Protein AF-A0A7X4F525-F1 (afdb_monomer)

Structure (mmCIF, N/CA/C/O backbone):
data_AF-A0A7X4F525-F1
#
_entry.id   AF-A0A7X4F525-F1
#
loop_
_atom_site.group_PDB
_atom_site.id
_atom_site.type_symbol
_atom_site.label_atom_id
_atom_site.label_alt_id
_atom_site.label_comp_id
_atom_site.label_asym_id
_atom_site.label_entity_id
_atom_site.label_seq_id
_atom_site.pdbx_PDB_ins_code
_atom_site.Cartn_x
_atom_site.Cartn_y
_atom_site.Cartn_z
_atom_site.occupancy
_atom_site.B_iso_or_equiv
_atom_site.auth_seq_id
_atom_site.auth_comp_id
_atom_site.auth_asym_id
_atom_site.auth_atom_id
_atom_site.pdbx_PDB_model_num
ATOM 1 N N . GLY A 1 1 ? -0.241 7.993 -38.526 1.00 40.72 1 GLY A N 1
ATOM 2 C CA . GLY A 1 1 ? 0.011 6.560 -38.771 1.00 40.72 1 GLY A CA 1
ATOM 3 C C . GLY A 1 1 ? 0.866 6.022 -37.648 1.00 40.72 1 GLY A C 1
ATOM 4 O O . GLY A 1 1 ? 1.872 6.642 -37.339 1.00 40.72 1 GLY A O 1
ATOM 5 N N . LEU A 1 2 ? 0.450 4.916 -37.029 1.00 41.81 2 LEU A N 1
ATOM 6 C CA . LEU A 1 2 ? 1.061 4.316 -35.830 1.00 41.81 2 LEU A CA 1
ATOM 7 C C . LEU A 1 2 ? 2.524 3.843 -36.029 1.00 41.81 2 LEU A C 1
ATOM 9 O O . LEU A 1 2 ? 3.203 3.539 -35.058 1.00 41.81 2 LEU A O 1
ATOM 13 N N . LEU A 1 3 ? 3.012 3.804 -37.277 1.00 41.84 3 LEU A N 1
ATOM 14 C CA . LEU A 1 3 ? 4.365 3.366 -37.646 1.00 41.84 3 LEU A CA 1
ATOM 15 C C . LEU A 1 3 ? 5.481 4.335 -37.219 1.00 41.84 3 LEU A C 1
ATOM 17 O O . LEU A 1 3 ? 6.552 3.880 -36.846 1.00 41.84 3 LEU A O 1
ATOM 21 N N . GLY A 1 4 ? 5.229 5.648 -37.178 1.00 41.16 4 GLY A N 1
ATOM 22 C CA . GLY A 1 4 ? 6.274 6.630 -36.844 1.00 41.16 4 GLY A CA 1
ATOM 23 C C . GLY A 1 4 ? 6.742 6.606 -35.382 1.00 41.16 4 GLY A C 1
ATOM 24 O O . GLY A 1 4 ? 7.774 7.188 -35.068 1.00 41.16 4 GLY A O 1
ATOM 25 N N . LEU A 1 5 ? 6.006 5.934 -34.485 1.00 48.09 5 LEU A N 1
ATOM 26 C CA . LEU A 1 5 ? 6.383 5.801 -33.073 1.00 48.09 5 LEU A CA 1
ATOM 27 C C . LEU A 1 5 ? 7.441 4.703 -32.844 1.00 48.09 5 LEU A C 1
ATOM 29 O O . LEU A 1 5 ? 8.075 4.683 -31.794 1.00 48.09 5 LEU A O 1
ATOM 33 N N . LEU A 1 6 ? 7.620 3.791 -33.808 1.00 53.72 6 LEU A N 1
ATOM 34 C CA . LEU A 1 6 ? 8.563 2.670 -33.719 1.00 53.72 6 LEU A CA 1
ATOM 35 C C . LEU A 1 6 ? 9.945 2.995 -34.314 1.00 53.72 6 LEU A C 1
ATOM 37 O O . LEU A 1 6 ? 10.908 2.305 -33.993 1.00 53.72 6 LEU A O 1
ATOM 41 N N . ASP A 1 7 ? 10.045 4.058 -35.120 1.00 56.06 7 ASP A N 1
ATOM 42 C CA . ASP A 1 7 ? 11.276 4.489 -35.808 1.00 56.06 7 ASP A CA 1
ATOM 43 C C . ASP A 1 7 ? 12.055 5.578 -35.041 1.00 56.06 7 ASP A C 1
ATOM 45 O O . ASP A 1 7 ? 12.997 6.183 -35.558 1.00 56.06 7 ASP A O 1
ATOM 49 N N . GLY A 1 8 ? 11.665 5.854 -33.793 1.00 60.78 8 GLY A N 1
ATOM 50 C CA . GLY A 1 8 ? 12.392 6.770 -32.918 1.00 60.78 8 GLY A CA 1
ATOM 51 C C . GLY A 1 8 ? 13.711 6.160 -32.420 1.00 60.78 8 GLY A C 1
ATOM 52 O O . GLY A 1 8 ? 13.776 4.952 -32.175 1.00 60.78 8 GLY A O 1
ATOM 53 N N . PRO A 1 9 ? 14.774 6.963 -32.223 1.00 62.28 9 PRO A N 1
ATOM 54 C CA . PRO A 1 9 ? 16.008 6.468 -31.628 1.00 62.28 9 PRO A CA 1
ATOM 55 C C . PRO A 1 9 ? 15.727 5.921 -30.224 1.00 62.28 9 PRO A C 1
ATOM 57 O O . PRO A 1 9 ? 15.164 6.614 -29.374 1.00 62.28 9 PRO A O 1
ATOM 60 N N . LEU A 1 10 ? 16.135 4.675 -29.975 1.00 65.75 10 LEU A N 1
ATOM 61 C CA . LEU A 1 10 ? 16.093 4.101 -28.634 1.00 65.75 10 LEU A CA 1
ATOM 62 C C . LEU A 1 10 ? 17.018 4.907 -27.718 1.00 65.75 10 LEU A C 1
ATOM 64 O O . LEU A 1 10 ? 18.140 5.252 -28.098 1.00 65.75 10 LEU A O 1
ATOM 68 N N . SER A 1 11 ? 16.564 5.179 -26.496 1.00 66.50 11 SER A N 1
ATOM 69 C CA . SER A 1 11 ? 17.441 5.735 -25.468 1.00 66.50 11 SER A CA 1
ATOM 70 C C . SER A 1 11 ? 18.653 4.814 -25.254 1.00 66.50 11 SER A C 1
ATOM 72 O O . SER A 1 11 ? 18.532 3.594 -25.426 1.00 66.50 11 SER A O 1
ATOM 74 N N . PRO A 1 12 ? 19.828 5.360 -24.881 1.00 64.62 12 PRO A N 1
ATOM 75 C CA . PRO A 1 12 ? 20.992 4.544 -24.563 1.00 64.62 12 PRO A CA 1
ATOM 76 C C . PRO A 1 12 ? 20.626 3.453 -23.558 1.00 64.62 12 PRO A C 1
ATOM 78 O O . PRO A 1 12 ? 19.919 3.717 -22.582 1.00 64.62 12 PRO A O 1
ATOM 81 N N . LYS A 1 13 ? 21.102 2.226 -23.795 1.00 61.50 13 LYS A N 1
ATOM 82 C CA . LYS A 1 13 ? 20.853 1.114 -22.875 1.00 61.50 13 LYS A CA 1
ATOM 83 C C . LYS A 1 13 ? 21.394 1.481 -21.494 1.00 61.50 13 LYS A C 1
ATOM 85 O O . LYS A 1 13 ? 22.548 1.889 -21.369 1.00 61.50 13 LYS A O 1
ATOM 90 N N . GLY A 1 14 ? 20.546 1.338 -20.478 1.00 69.94 14 GLY A N 1
ATOM 91 C CA . GLY A 1 14 ? 20.950 1.466 -19.081 1.00 69.94 14 GLY A CA 1
ATOM 92 C C . GLY A 1 14 ? 21.876 0.327 -18.640 1.00 69.94 14 GLY A C 1
ATOM 93 O O . GLY A 1 14 ? 22.434 -0.411 -19.451 1.00 69.94 14 GLY A O 1
ATOM 94 N N . HIS A 1 15 ? 22.026 0.161 -17.327 1.00 80.56 15 HIS A N 1
ATOM 95 C CA . HIS A 1 15 ? 22.816 -0.931 -16.759 1.00 80.56 15 HIS A CA 1
ATOM 96 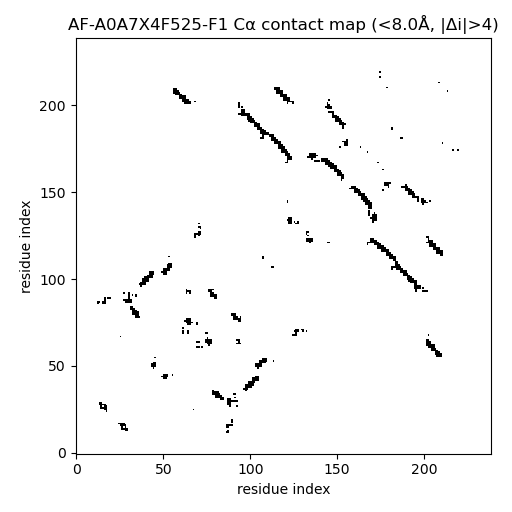C C . HIS A 1 15 ? 22.315 -2.309 -17.221 1.00 80.56 15 HIS A C 1
ATOM 98 O O . HIS A 1 15 ? 21.111 -2.521 -17.366 1.00 80.56 15 HIS A O 1
ATOM 10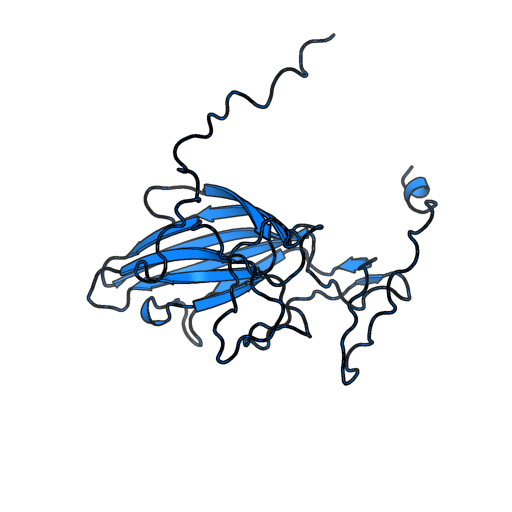4 N N . GLN A 1 16 ? 23.234 -3.260 -17.417 1.00 84.75 16 GLN A N 1
ATOM 105 C CA . GLN A 1 16 ? 22.869 -4.644 -17.713 1.00 84.75 16 GLN A CA 1
ATOM 106 C C . GLN A 1 16 ? 22.164 -5.255 -16.486 1.00 84.75 16 GLN A C 1
ATOM 108 O O . GLN A 1 16 ? 22.751 -5.250 -15.402 1.00 84.75 16 GLN A O 1
ATOM 113 N N . PRO A 1 17 ? 20.924 -5.760 -16.620 1.00 88.12 17 PRO A N 1
ATOM 114 C CA . PRO A 1 17 ? 20.188 -6.300 -15.484 1.00 88.12 17 PRO A CA 1
ATOM 115 C C . PRO A 1 17 ? 20.764 -7.633 -15.020 1.00 88.12 17 PRO A C 1
ATOM 117 O O . PRO A 1 17 ? 21.141 -8.479 -15.837 1.00 88.12 17 PRO A O 1
ATOM 120 N N . THR A 1 18 ? 20.733 -7.856 -13.707 1.00 87.56 18 THR A N 1
ATOM 121 C CA . THR A 1 18 ? 21.061 -9.160 -13.125 1.00 87.56 18 THR A CA 1
ATOM 122 C C . THR A 1 18 ? 20.007 -10.198 -13.548 1.00 87.56 18 THR A C 1
ATOM 124 O O . THR A 1 18 ? 18.813 -9.950 -13.360 1.00 87.56 18 THR A O 1
ATOM 127 N N . PRO A 1 19 ? 20.399 -11.355 -14.118 1.00 86.06 19 PRO A N 1
ATOM 128 C CA . PRO A 1 19 ? 19.459 -12.425 -14.446 1.00 86.06 19 PRO A CA 1
ATOM 129 C C . PRO A 1 19 ? 18.698 -12.958 -13.216 1.00 86.06 19 PRO A C 1
ATOM 131 O O . PRO A 1 19 ? 19.268 -13.000 -12.121 1.00 86.06 19 PRO A O 1
ATOM 134 N N . PRO A 1 20 ? 17.442 -13.422 -13.370 1.00 83.06 20 PRO A N 1
ATOM 135 C CA . PRO A 1 20 ? 16.701 -14.051 -12.280 1.00 83.06 20 PRO A CA 1
ATOM 136 C C . PRO A 1 20 ? 17.450 -15.255 -11.692 1.00 83.06 20 PRO A C 1
ATOM 138 O O . PRO A 1 20 ? 18.023 -16.056 -12.428 1.00 83.06 20 PRO A O 1
ATOM 141 N N . GLY A 1 21 ? 17.435 -15.391 -10.364 1.00 82.25 21 GLY A N 1
ATOM 142 C CA . GLY A 1 21 ? 18.087 -16.500 -9.653 1.00 82.25 21 GLY A CA 1
ATOM 143 C C . GLY A 1 21 ? 19.609 -16.381 -9.509 1.00 82.25 21 GLY A C 1
ATOM 144 O O . GLY A 1 21 ? 20.230 -17.279 -8.945 1.00 82.25 21 GLY A O 1
ATOM 145 N N . HIS A 1 22 ? 20.223 -15.295 -9.985 1.00 84.81 22 HIS A N 1
ATOM 146 C CA . HIS A 1 22 ? 21.648 -15.056 -9.768 1.00 84.81 22 HIS A CA 1
ATOM 147 C C . HIS A 1 22 ? 21.942 -14.770 -8.286 1.00 84.81 22 HIS A C 1
ATOM 149 O O . HIS A 1 22 ? 21.203 -14.037 -7.629 1.00 84.81 22 HIS A O 1
ATOM 155 N N . ALA A 1 23 ? 23.034 -15.330 -7.762 1.00 78.94 23 ALA A N 1
ATOM 156 C CA . ALA A 1 23 ? 23.470 -15.077 -6.392 1.00 78.94 23 ALA A CA 1
ATOM 157 C C . ALA A 1 23 ? 24.211 -13.731 -6.283 1.00 78.94 23 ALA A C 1
ATOM 159 O O . ALA A 1 23 ? 24.981 -13.368 -7.170 1.00 78.94 23 ALA A O 1
ATOM 160 N N . GLY A 1 24 ? 24.029 -13.015 -5.169 1.00 81.75 24 GLY A N 1
ATOM 161 C CA . GLY A 1 24 ? 24.735 -11.761 -4.884 1.00 81.75 24 GLY A CA 1
ATOM 162 C C . GLY A 1 24 ? 23.930 -10.501 -5.217 1.00 81.75 24 GLY A C 1
ATOM 163 O O . GLY A 1 24 ? 22.712 -10.470 -5.065 1.00 81.75 24 GLY A O 1
ATOM 164 N N . GLY A 1 25 ? 24.629 -9.428 -5.594 1.00 81.94 25 GLY A N 1
ATOM 165 C CA . GLY A 1 25 ? 24.021 -8.115 -5.825 1.00 81.94 25 GLY A CA 1
ATOM 166 C C . GLY A 1 25 ? 23.046 -8.093 -7.006 1.00 81.94 25 GLY A C 1
ATOM 167 O O . GLY A 1 25 ? 23.301 -8.682 -8.058 1.00 81.94 25 GLY A O 1
ATOM 168 N N . ILE A 1 26 ? 21.941 -7.363 -6.844 1.00 85.56 26 ILE A N 1
ATOM 169 C CA . ILE A 1 26 ? 20.923 -7.177 -7.882 1.00 85.56 26 ILE A CA 1
ATOM 170 C C . ILE A 1 26 ? 21.098 -5.800 -8.517 1.00 85.56 26 ILE A C 1
ATOM 172 O O . ILE A 1 26 ? 21.048 -4.777 -7.836 1.00 85.56 26 ILE A O 1
ATOM 176 N N . VAL A 1 27 ? 21.259 -5.779 -9.836 1.00 86.25 27 VAL A N 1
ATOM 177 C CA . VAL A 1 27 ? 21.198 -4.573 -10.656 1.00 86.25 27 VAL A CA 1
ATOM 178 C C . VAL A 1 27 ? 19.829 -4.524 -11.316 1.00 86.25 27 VAL A C 1
ATOM 180 O O . VAL A 1 27 ? 19.519 -5.339 -12.189 1.00 86.25 27 VAL A O 1
ATOM 183 N N . TYR A 1 28 ? 19.016 -3.552 -10.905 1.00 85.38 28 TYR A N 1
ATOM 184 C CA . TYR A 1 28 ? 17.791 -3.203 -11.615 1.00 85.38 28 TYR A CA 1
ATOM 185 C C . TYR A 1 28 ? 18.136 -2.321 -12.813 1.00 85.38 28 TYR A C 1
ATOM 187 O O . TYR A 1 28 ? 18.901 -1.363 -12.689 1.00 85.38 28 TYR A O 1
ATOM 195 N N . SER A 1 29 ? 17.573 -2.641 -13.974 1.00 83.81 29 SER A N 1
ATOM 196 C CA . SER A 1 29 ? 17.705 -1.827 -15.181 1.00 8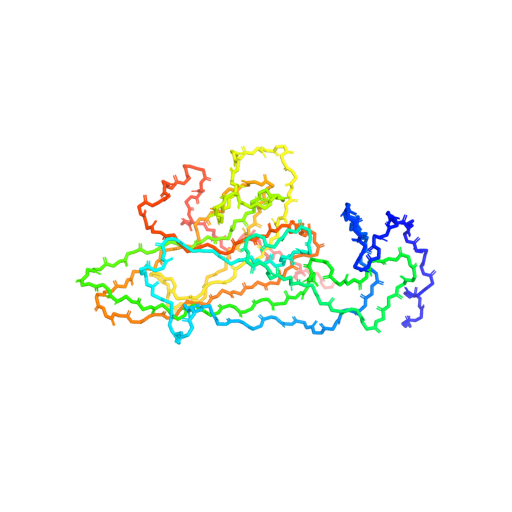3.81 29 SER A CA 1
ATOM 197 C C . SER A 1 29 ? 16.373 -1.188 -15.561 1.00 83.81 29 SER A C 1
ATOM 199 O O . SER A 1 29 ? 15.337 -1.451 -14.947 1.00 83.81 29 SER A O 1
ATOM 201 N N . GLN A 1 30 ? 16.403 -0.322 -16.573 1.00 84.12 30 GLN A N 1
ATOM 202 C CA . GLN A 1 30 ? 15.192 0.273 -17.126 1.00 84.12 30 GLN A CA 1
ATOM 203 C C . GLN A 1 30 ? 14.244 -0.815 -17.648 1.00 84.12 30 GLN A C 1
ATOM 205 O O . GLN A 1 30 ? 14.672 -1.787 -18.277 1.00 84.12 30 GLN A O 1
ATOM 210 N N . VAL A 1 31 ? 12.949 -0.627 -17.403 1.00 85.06 31 VAL A N 1
ATOM 211 C CA . VAL A 1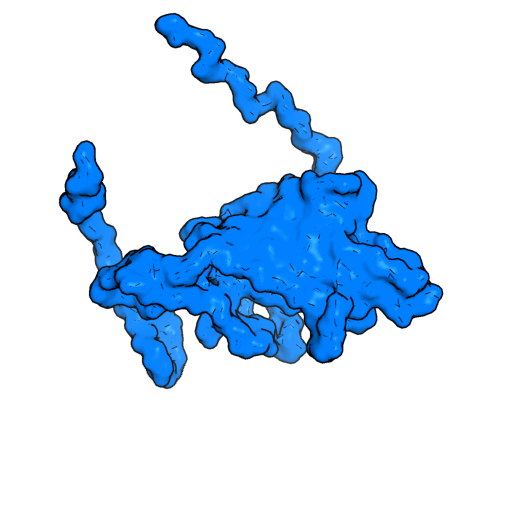 31 ? 11.893 -1.495 -17.926 1.00 85.06 31 VAL A CA 1
ATOM 212 C C . VAL A 1 31 ? 11.510 -0.997 -19.317 1.00 85.06 31 VAL A C 1
ATOM 214 O O . VAL A 1 31 ? 11.025 0.121 -19.472 1.00 85.06 31 VAL A O 1
ATOM 217 N N . SER A 1 32 ? 11.714 -1.824 -20.340 1.00 86.12 32 SER A N 1
ATOM 218 C CA . SER A 1 32 ? 11.256 -1.541 -21.704 1.00 86.12 32 SER A CA 1
ATOM 219 C C . SER A 1 32 ? 10.475 -2.738 -22.221 1.00 86.12 32 SER A C 1
ATOM 221 O O . SER A 1 32 ? 11.007 -3.615 -22.903 1.00 86.12 32 SER A O 1
ATOM 223 N N . GLY A 1 33 ? 9.200 -2.789 -21.853 1.00 86.44 33 GLY A N 1
ATOM 224 C CA . GLY A 1 33 ? 8.324 -3.889 -22.208 1.00 86.44 33 GLY A CA 1
ATOM 225 C C . GLY A 1 33 ? 6.875 -3.646 -21.821 1.00 86.44 33 GLY A C 1
ATOM 226 O O . GLY A 1 33 ? 6.523 -2.615 -21.253 1.00 86.44 33 GLY A O 1
ATOM 227 N N . VAL A 1 34 ? 6.041 -4.627 -22.141 1.00 86.44 34 VAL A N 1
ATOM 228 C CA . VAL A 1 34 ? 4.618 -4.658 -21.812 1.00 86.44 34 VAL A CA 1
ATOM 229 C C . VAL A 1 34 ? 4.432 -5.583 -20.622 1.00 86.44 34 VAL A C 1
ATOM 231 O O . VAL A 1 34 ? 4.718 -6.778 -20.710 1.00 86.44 34 VAL A O 1
ATOM 234 N N . GLN A 1 35 ? 3.962 -5.040 -19.505 1.00 88.75 35 GLN A N 1
ATOM 235 C CA . GLN A 1 35 ? 3.663 -5.834 -18.319 1.00 88.75 35 GLN A CA 1
ATOM 236 C C . GLN A 1 35 ? 2.356 -6.618 -18.456 1.00 88.75 35 GLN A C 1
ATOM 238 O O . GLN A 1 35 ? 1.424 -6.207 -19.150 1.00 88.75 35 GLN A O 1
ATOM 243 N N . ARG A 1 36 ? 2.270 -7.749 -17.754 1.00 85.12 36 ARG A N 1
ATOM 244 C CA . ARG A 1 36 ? 1.024 -8.496 -17.585 1.00 85.12 36 ARG A CA 1
ATOM 245 C C . ARG A 1 36 ? 0.217 -7.920 -16.422 1.00 85.12 36 ARG A C 1
ATOM 247 O O . ARG A 1 36 ? 0.700 -7.884 -15.296 1.00 85.12 36 ARG A O 1
ATOM 254 N N . GLY A 1 37 ? -1.045 -7.592 -16.685 1.00 86.81 37 GLY A N 1
ATOM 255 C CA . GLY A 1 37 ? -1.961 -7.044 -15.683 1.00 86.81 37 GLY A CA 1
ATOM 256 C C . GLY A 1 37 ? -1.778 -5.539 -15.488 1.00 86.81 37 GLY A C 1
ATOM 257 O O . GLY A 1 37 ? -0.731 -4.983 -15.798 1.00 86.81 37 GLY A O 1
ATOM 258 N N . ALA A 1 38 ? -2.822 -4.874 -15.001 1.00 88.69 38 ALA A N 1
ATOM 259 C CA . ALA A 1 38 ? -2.842 -3.421 -14.790 1.00 88.69 38 ALA A CA 1
ATOM 260 C C . ALA A 1 38 ? -3.419 -3.028 -13.422 1.00 88.69 38 ALA A C 1
ATOM 262 O O . ALA A 1 38 ? -3.513 -1.848 -13.102 1.00 88.69 38 ALA A O 1
ATOM 263 N N . ARG A 1 39 ? -3.837 -4.018 -12.625 1.00 91.50 39 ARG A N 1
ATOM 264 C CA . ARG A 1 39 ? -4.494 -3.814 -11.338 1.00 91.50 39 ARG A CA 1
ATOM 265 C C . ARG A 1 39 ? -3.972 -4.796 -10.308 1.00 91.50 39 ARG A C 1
ATOM 267 O O . ARG A 1 39 ? -3.815 -5.978 -10.613 1.00 91.50 39 ARG A O 1
ATOM 274 N N . TRP A 1 40 ? -3.783 -4.303 -9.097 1.00 89.62 40 TRP A N 1
ATOM 275 C CA . TRP A 1 40 ? -3.521 -5.081 -7.903 1.00 89.62 40 TRP A CA 1
ATOM 276 C C . TRP A 1 40 ? -4.703 -4.921 -6.949 1.00 89.62 40 TRP A C 1
ATOM 278 O O . TRP A 1 40 ? -4.886 -3.865 -6.346 1.00 89.62 40 TRP A O 1
ATOM 288 N N . LEU A 1 41 ? -5.522 -5.966 -6.842 1.00 92.31 41 LEU A N 1
ATOM 289 C CA . LEU A 1 41 ? -6.653 -6.022 -5.918 1.00 92.31 41 LEU A CA 1
ATOM 290 C C . LEU A 1 41 ? -6.211 -6.802 -4.684 1.00 92.31 41 LEU A C 1
ATOM 292 O O . LEU A 1 41 ? -5.837 -7.968 -4.809 1.00 92.31 41 LEU A O 1
ATOM 296 N N . ALA A 1 42 ? -6.235 -6.173 -3.511 1.00 89.19 42 ALA A N 1
ATOM 297 C CA . ALA A 1 42 ? -5.848 -6.834 -2.271 1.00 89.19 42 ALA A CA 1
ATOM 298 C C . ALA A 1 42 ? -6.796 -6.492 -1.127 1.00 89.19 42 ALA A C 1
ATOM 300 O O . ALA A 1 42 ? -7.204 -5.345 -0.955 1.00 89.19 42 ALA A O 1
ATOM 301 N N . ARG A 1 43 ? -7.090 -7.507 -0.315 1.00 94.62 43 ARG A N 1
ATOM 302 C CA . ARG A 1 43 ? -7.779 -7.367 0.963 1.00 94.62 43 ARG A CA 1
ATOM 303 C C . ARG A 1 43 ? -6.753 -7.625 2.060 1.00 94.62 43 ARG A C 1
ATOM 305 O O . ARG A 1 43 ? -6.140 -8.687 2.076 1.00 94.62 43 ARG A O 1
ATOM 312 N N . LEU A 1 44 ? -6.510 -6.623 2.893 1.00 94.00 44 LEU A N 1
ATOM 313 C CA . LEU A 1 44 ? -5.451 -6.624 3.897 1.00 94.00 44 LEU A CA 1
ATOM 314 C C . LEU A 1 44 ? -6.056 -7.071 5.230 1.00 94.00 44 LEU A C 1
ATOM 316 O O . LEU A 1 44 ? -6.731 -6.283 5.884 1.00 94.00 44 LEU A O 1
ATOM 320 N N . THR A 1 45 ? -5.874 -8.344 5.579 1.00 92.25 45 THR A N 1
ATOM 321 C CA . THR A 1 45 ? -6.439 -8.992 6.777 1.00 92.25 45 THR A CA 1
ATOM 322 C C . THR A 1 45 ? -5.345 -9.634 7.619 1.00 92.25 45 THR A C 1
ATOM 324 O O . THR A 1 45 ? -4.212 -9.806 7.156 1.00 92.25 45 THR A O 1
ATOM 327 N N . ASP A 1 46 ? -5.698 -10.039 8.836 1.00 87.50 46 ASP A N 1
ATOM 328 C CA . ASP A 1 46 ? -4.832 -10.909 9.624 1.00 87.50 46 ASP A CA 1
ATOM 329 C C . ASP A 1 46 ? -4.727 -12.310 8.997 1.00 87.50 46 ASP A C 1
ATOM 331 O O . ASP A 1 46 ? -5.661 -12.773 8.324 1.00 87.50 46 ASP A O 1
ATOM 335 N N . PRO A 1 47 ? -3.610 -13.031 9.219 1.00 85.69 47 PRO A N 1
ATOM 336 C CA . PRO A 1 47 ? -3.453 -14.398 8.740 1.00 85.69 47 PRO A CA 1
ATOM 337 C C . PRO A 1 47 ? -4.596 -15.310 9.208 1.00 85.69 47 PRO A C 1
ATOM 339 O O . PRO A 1 47 ? -4.819 -15.488 10.402 1.00 85.69 47 PRO A O 1
ATOM 342 N N . GLY A 1 48 ? -5.309 -15.920 8.256 1.00 87.25 48 GLY A N 1
ATOM 343 C CA . GLY A 1 48 ? -6.428 -16.825 8.545 1.00 87.25 48 GLY A CA 1
ATOM 344 C C . GLY A 1 48 ? -7.734 -16.137 8.961 1.00 87.25 48 GLY A C 1
ATOM 345 O O . GLY A 1 48 ? -8.689 -16.839 9.282 1.00 87.25 48 GLY A O 1
ATOM 346 N N . SER A 1 49 ? -7.791 -14.804 8.927 1.00 91.19 49 SER A N 1
ATOM 347 C CA . SER A 1 49 ? -8.970 -13.999 9.257 1.00 91.19 49 SER A CA 1
ATOM 348 C C . SER A 1 49 ? -9.559 -13.325 8.017 1.00 91.19 49 SER A C 1
ATOM 350 O O . SER A 1 49 ? -8.863 -13.074 7.027 1.00 91.19 49 SER A O 1
ATOM 352 N N . ASP A 1 50 ? -10.846 -12.991 8.077 1.00 92.56 50 ASP A N 1
ATOM 353 C CA . ASP A 1 50 ? -11.509 -12.111 7.121 1.00 92.56 50 ASP A CA 1
ATOM 354 C C . ASP A 1 50 ? -11.503 -10.640 7.564 1.00 92.56 50 ASP A C 1
ATOM 356 O O . ASP A 1 50 ? -11.980 -9.793 6.815 1.00 92.56 50 ASP A O 1
ATOM 360 N N . ALA A 1 51 ? -10.934 -10.308 8.715 1.00 92.94 51 ALA A N 1
ATOM 361 C CA . ALA A 1 51 ? -10.791 -8.943 9.197 1.00 92.94 51 ALA A CA 1
ATOM 362 C C . ALA A 1 51 ? -9.330 -8.625 9.536 1.00 92.94 51 ALA A C 1
ATOM 364 O O . ALA A 1 51 ? -8.483 -9.512 9.660 1.00 92.94 51 ALA A O 1
ATOM 365 N N . LEU A 1 52 ? -9.045 -7.336 9.657 1.00 94.94 52 LEU A N 1
ATOM 366 C CA . LEU A 1 52 ? -7.833 -6.797 10.247 1.00 94.94 52 LEU A CA 1
ATOM 367 C C . LEU A 1 52 ? -8.177 -6.287 11.648 1.00 94.94 52 LEU A C 1
ATOM 369 O O . LEU A 1 52 ? -8.855 -5.266 11.789 1.00 94.94 52 LEU A O 1
ATOM 373 N N . SER A 1 53 ? -7.727 -7.013 12.666 1.00 95.88 53 SER A N 1
ATOM 374 C CA . SER A 1 53 ? -7.850 -6.625 14.067 1.00 95.88 53 SER A CA 1
ATOM 375 C C . SER A 1 53 ? -7.089 -5.328 14.331 1.00 95.88 53 SER A C 1
ATOM 377 O O . SER A 1 53 ? -5.959 -5.136 13.868 1.00 95.88 53 SER A O 1
ATOM 379 N N . VAL A 1 54 ? -7.672 -4.437 15.136 1.00 93.69 54 VAL A N 1
ATOM 380 C CA . VAL A 1 54 ? -6.939 -3.272 15.653 1.00 93.69 54 VAL A CA 1
ATOM 381 C C . VAL A 1 54 ? -5.787 -3.677 16.579 1.00 93.69 54 VAL A C 1
ATOM 383 O O . VAL A 1 54 ? -4.826 -2.923 16.707 1.00 93.69 54 VAL A O 1
ATOM 386 N N . GLY A 1 55 ? -5.834 -4.870 17.181 1.00 89.75 55 GLY A N 1
ATOM 387 C CA . GLY A 1 55 ? -4.747 -5.443 17.976 1.00 89.75 55 GLY A CA 1
ATOM 388 C C . GLY A 1 55 ? -3.493 -5.790 17.165 1.00 89.75 55 GLY A C 1
ATOM 389 O O . GLY A 1 55 ? -2.407 -5.875 17.738 1.00 89.75 55 GLY A O 1
ATOM 390 N N . SER A 1 56 ? -3.608 -5.926 15.841 1.00 88.88 56 SER A N 1
ATOM 391 C CA . SER A 1 56 ? -2.466 -6.117 14.935 1.00 88.88 56 SER A CA 1
ATOM 392 C C . SER A 1 56 ? -1.712 -4.818 14.624 1.00 88.88 56 SER A C 1
ATOM 394 O O . SER A 1 56 ? -0.665 -4.856 13.982 1.00 88.88 56 SER A O 1
ATOM 396 N N . VAL A 1 57 ? -2.227 -3.659 15.047 1.00 88.06 57 VAL A N 1
ATOM 397 C CA . VAL A 1 57 ? -1.615 -2.343 14.813 1.00 88.06 57 VAL A CA 1
ATOM 398 C C . VAL A 1 57 ? -0.513 -2.074 15.857 1.00 88.06 57 VAL A C 1
ATOM 400 O O . VAL A 1 57 ? -0.739 -2.296 17.047 1.00 88.06 57 VAL A O 1
ATOM 403 N N . PRO A 1 58 ? 0.666 -1.535 15.473 1.00 90.50 58 PRO A N 1
ATOM 404 C CA . PRO A 1 58 ? 1.027 -1.026 14.149 1.00 90.50 58 PRO A CA 1
ATOM 405 C C . PRO A 1 58 ? 1.385 -2.122 13.144 1.00 90.50 58 PRO A C 1
ATOM 407 O O . PRO A 1 58 ? 2.083 -3.081 13.461 1.00 90.50 58 PRO A O 1
ATOM 410 N N . VAL A 1 59 ? 0.962 -1.916 11.898 1.00 89.75 59 VAL A N 1
ATOM 411 C CA . VAL A 1 59 ? 1.196 -2.842 10.784 1.00 89.75 59 VAL A CA 1
ATOM 412 C C . VAL A 1 59 ? 1.403 -2.066 9.485 1.00 89.75 59 VAL A C 1
ATOM 414 O O . VAL A 1 59 ? 0.872 -0.967 9.314 1.00 89.75 59 VAL A O 1
ATOM 417 N N . GLY A 1 60 ? 2.179 -2.634 8.562 1.00 89.75 60 GLY A N 1
ATOM 418 C CA . GLY A 1 60 ? 2.411 -2.038 7.253 1.00 89.75 60 GLY A CA 1
ATOM 419 C C . GLY A 1 60 ? 2.498 -3.063 6.130 1.00 89.75 60 GLY A C 1
ATOM 420 O O . GLY A 1 60 ? 2.897 -4.209 6.337 1.00 89.75 60 GLY A O 1
ATOM 421 N N . TRP A 1 61 ? 2.146 -2.625 4.922 1.00 91.00 61 TRP A N 1
ATOM 422 C CA . TRP A 1 61 ? 2.189 -3.434 3.707 1.00 91.00 61 TRP A CA 1
ATOM 423 C C . TRP A 1 61 ? 3.003 -2.724 2.632 1.00 91.00 61 TRP A C 1
ATOM 425 O O . TRP A 1 61 ? 2.701 -1.573 2.297 1.00 91.00 61 TRP A O 1
ATOM 435 N N . PRO A 1 62 ? 4.017 -3.382 2.051 1.00 89.56 62 PRO A N 1
ATOM 436 C CA . PRO A 1 62 ? 4.747 -2.788 0.955 1.00 89.56 62 PRO A CA 1
ATOM 437 C C . PRO A 1 62 ? 3.850 -2.620 -0.274 1.00 89.56 62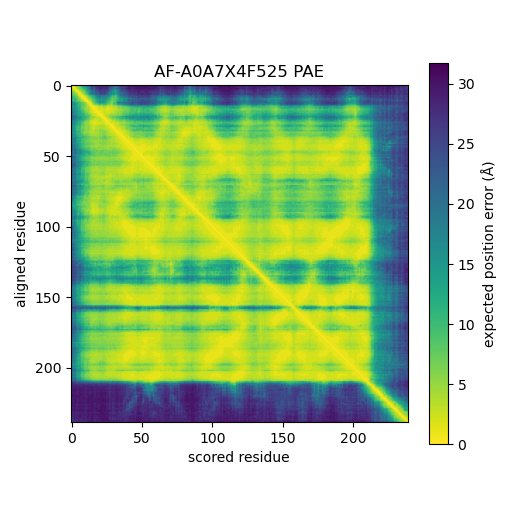 PRO A C 1
ATOM 439 O O . PRO A 1 62 ? 3.020 -3.470 -0.607 1.00 89.56 62 PRO A O 1
ATOM 442 N N . VAL A 1 63 ? 4.079 -1.511 -0.965 1.00 89.56 63 VAL A N 1
ATOM 443 C CA . VAL A 1 63 ? 3.532 -1.174 -2.271 1.00 89.56 63 VAL A CA 1
ATOM 444 C C . VAL A 1 63 ? 4.700 -1.132 -3.252 1.00 89.56 63 VAL A C 1
ATOM 446 O O . VAL A 1 63 ? 5.638 -0.346 -3.108 1.00 89.56 63 VAL A O 1
ATOM 449 N N . SER A 1 64 ? 4.636 -2.008 -4.250 1.00 86.81 64 SER A N 1
ATOM 450 C CA . SER A 1 64 ? 5.693 -2.290 -5.216 1.00 86.81 64 SER A CA 1
ATOM 451 C C . SER A 1 64 ? 7.004 -2.859 -4.622 1.00 86.81 64 SER A C 1
ATOM 453 O O . SER A 1 64 ? 8.096 -2.480 -5.054 1.00 86.81 64 SER A O 1
ATOM 455 N N . ALA A 1 65 ? 6.935 -3.794 -3.665 1.00 84.12 65 ALA A N 1
ATOM 456 C CA . ALA A 1 65 ? 8.128 -4.506 -3.167 1.00 84.12 65 ALA A CA 1
ATOM 457 C C . ALA A 1 65 ? 8.929 -5.214 -4.281 1.00 84.12 65 ALA A C 1
ATOM 459 O O . ALA A 1 65 ? 8.361 -5.790 -5.212 1.00 84.12 65 ALA A O 1
ATOM 460 N N . LEU A 1 66 ? 10.261 -5.221 -4.152 1.00 84.50 66 LEU A N 1
ATOM 461 C CA . LEU A 1 66 ? 11.194 -5.786 -5.135 1.00 84.50 66 LEU A CA 1
ATOM 462 C C . LEU A 1 66 ? 11.954 -6.993 -4.558 1.00 84.50 66 LEU A C 1
ATOM 464 O O . LEU A 1 66 ? 12.035 -7.168 -3.349 1.00 84.50 66 LEU A O 1
ATOM 468 N N . VAL A 1 67 ? 12.584 -7.798 -5.422 1.00 80.94 67 VAL A N 1
ATOM 469 C CA . VAL A 1 67 ? 13.351 -9.001 -5.019 1.00 80.94 67 VAL A CA 1
ATOM 470 C C . VAL A 1 67 ? 14.466 -8.682 -4.012 1.00 80.94 67 VAL A C 1
ATOM 47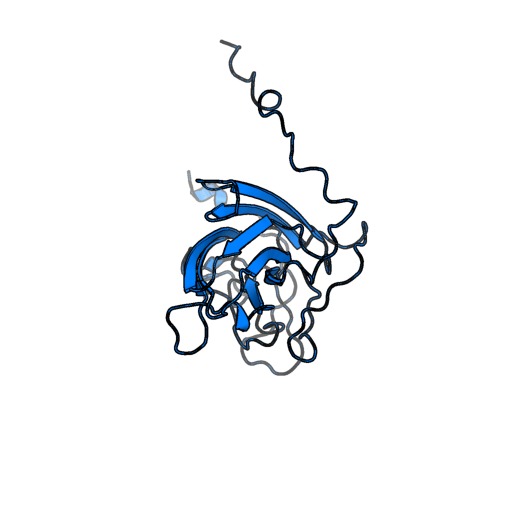2 O O . VAL A 1 67 ? 14.703 -9.437 -3.080 1.00 80.94 67 VAL A O 1
ATOM 475 N N . GLY A 1 68 ? 15.145 -7.551 -4.186 1.00 78.06 68 GLY A N 1
ATOM 476 C CA . GLY A 1 68 ? 16.206 -7.064 -3.298 1.00 78.06 68 GLY A CA 1
ATOM 477 C C . GLY A 1 68 ? 15.715 -6.236 -2.107 1.00 78.06 68 GLY A C 1
ATOM 478 O O . GLY A 1 68 ? 16.535 -5.610 -1.443 1.00 78.06 68 GLY A O 1
ATOM 479 N N . GLY A 1 69 ? 14.402 -6.176 -1.872 1.00 78.75 69 GLY A N 1
ATOM 480 C CA . GLY A 1 69 ? 13.793 -5.423 -0.778 1.00 78.75 69 GLY A CA 1
ATOM 481 C C . GLY A 1 69 ? 12.308 -5.749 -0.645 1.00 78.75 69 GLY A C 1
ATOM 482 O O . GLY A 1 69 ? 11.461 -5.061 -1.219 1.00 78.75 69 GLY A O 1
ATOM 483 N N . THR A 1 70 ? 12.013 -6.796 0.123 1.00 77.25 70 THR A N 1
ATOM 484 C CA . THR A 1 70 ? 10.662 -7.319 0.391 1.00 77.25 70 THR A CA 1
ATOM 485 C C . THR A 1 70 ? 10.008 -6.698 1.628 1.00 77.25 70 THR A C 1
ATOM 487 O O . THR A 1 70 ? 8.842 -6.966 1.914 1.00 77.25 70 THR A O 1
ATOM 490 N N . MET A 1 71 ? 10.745 -5.861 2.364 1.00 80.81 71 MET A N 1
ATOM 491 C CA . MET A 1 71 ? 10.287 -5.188 3.587 1.00 80.81 71 MET A CA 1
ATOM 492 C C . MET A 1 71 ? 9.842 -6.182 4.670 1.00 80.81 71 MET A C 1
ATOM 494 O O . MET A 1 71 ? 8.777 -6.035 5.255 1.00 80.81 71 MET A O 1
ATOM 498 N N . ALA A 1 72 ? 10.643 -7.226 4.897 1.00 76.69 72 ALA A N 1
ATOM 499 C CA . ALA A 1 72 ? 10.401 -8.336 5.822 1.00 76.69 72 ALA A CA 1
ATOM 500 C C . ALA A 1 72 ? 9.146 -9.188 5.546 1.00 76.69 72 ALA A C 1
ATOM 502 O O . ALA A 1 72 ? 8.858 -10.114 6.301 1.00 76.69 72 ALA A O 1
ATOM 503 N N . THR A 1 73 ? 8.422 -8.937 4.451 1.00 76.06 73 THR A N 1
ATOM 504 C CA . THR A 1 73 ? 7.221 -9.714 4.097 1.00 76.06 73 THR A CA 1
ATOM 505 C C . THR A 1 73 ? 7.524 -10.952 3.253 1.00 76.06 73 THR A C 1
ATOM 507 O O . THR A 1 73 ? 6.663 -11.815 3.094 1.00 76.06 73 THR A O 1
ATOM 510 N N . GLY A 1 74 ? 8.711 -11.020 2.636 1.00 73.94 74 GLY A N 1
ATOM 511 C CA . GLY A 1 74 ? 9.030 -12.013 1.606 1.00 73.94 74 GLY A CA 1
ATOM 512 C C . GLY A 1 74 ? 8.225 -11.849 0.308 1.00 73.94 74 GLY A C 1
ATOM 513 O O . GLY A 1 74 ? 8.420 -12.617 -0.634 1.00 73.94 74 GLY A O 1
ATOM 514 N N . GLN A 1 75 ? 7.332 -10.857 0.225 1.00 76.56 75 GLN A N 1
ATOM 515 C CA . GLN A 1 75 ? 6.517 -10.611 -0.955 1.00 76.56 75 GLN A CA 1
ATOM 516 C C . GLN A 1 75 ? 7.306 -9.823 -1.997 1.00 76.56 75 GLN A C 1
ATOM 518 O O . GLN A 1 75 ? 7.940 -8.811 -1.703 1.00 76.56 75 GLN A O 1
ATOM 523 N N . VAL A 1 76 ? 7.206 -10.271 -3.247 1.00 81.62 76 VAL A N 1
ATOM 524 C CA . VAL A 1 76 ? 7.727 -9.565 -4.417 1.00 81.62 76 VAL A CA 1
ATOM 525 C C . VAL A 1 76 ? 6.541 -9.151 -5.277 1.00 81.62 76 VAL A C 1
ATOM 527 O O . VAL A 1 76 ? 5.783 -9.992 -5.755 1.00 81.62 76 VAL A O 1
ATOM 530 N N . GLN A 1 77 ? 6.384 -7.849 -5.488 1.00 82.25 77 GLN A N 1
ATOM 531 C CA . GLN A 1 77 ? 5.297 -7.257 -6.261 1.00 82.25 77 GLN A CA 1
ATOM 532 C C . GLN A 1 77 ? 5.857 -6.730 -7.583 1.00 82.25 77 GLN A C 1
ATOM 534 O O . GLN A 1 77 ? 5.852 -5.534 -7.848 1.00 82.25 77 GLN A O 1
ATOM 539 N N . THR A 1 78 ? 6.365 -7.633 -8.421 1.00 83.94 78 THR A N 1
ATOM 540 C CA . THR A 1 78 ? 6.850 -7.305 -9.770 1.00 83.94 78 THR A CA 1
ATOM 541 C C . THR A 1 78 ? 6.111 -8.146 -10.797 1.00 83.94 78 THR A C 1
ATOM 543 O O . THR A 1 78 ? 6.194 -9.375 -10.759 1.00 83.94 78 THR A O 1
ATOM 546 N N . ALA A 1 79 ? 5.396 -7.505 -11.719 1.00 84.56 79 ALA A N 1
ATOM 547 C CA . ALA A 1 79 ? 4.648 -8.216 -12.746 1.00 84.56 79 ALA A CA 1
ATOM 548 C C . ALA A 1 79 ? 5.574 -8.787 -13.844 1.00 84.56 79 ALA A C 1
ATOM 550 O O . ALA A 1 79 ? 6.566 -8.151 -14.215 1.00 84.56 79 ALA A O 1
ATOM 551 N N . PRO A 1 80 ? 5.259 -9.961 -14.422 1.00 86.44 80 PRO A N 1
ATOM 552 C CA . PRO A 1 80 ? 5.965 -10.464 -15.598 1.00 86.44 80 PRO A CA 1
ATOM 553 C C . PRO A 1 80 ? 5.787 -9.545 -16.813 1.00 86.44 80 PRO A C 1
ATOM 555 O O . PRO A 1 80 ? 4.727 -8.941 -16.992 1.00 86.44 80 PRO A O 1
ATOM 558 N N . LEU A 1 81 ? 6.785 -9.511 -17.696 1.00 86.06 81 LEU A N 1
ATOM 559 C CA . LEU A 1 81 ? 6.680 -8.869 -19.009 1.00 86.06 81 LEU A CA 1
ATOM 560 C C . LEU A 1 81 ? 6.2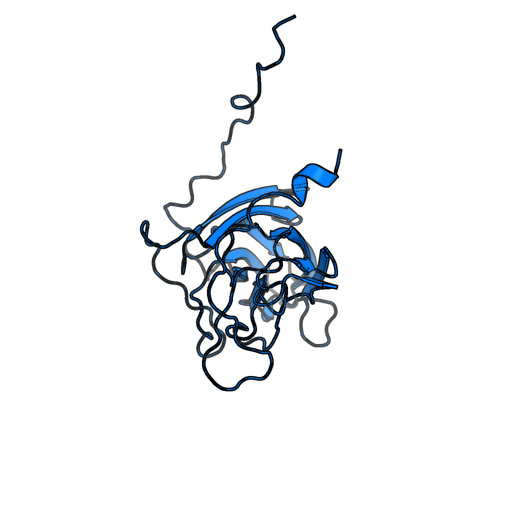35 -9.895 -20.062 1.00 86.06 81 LEU A C 1
ATOM 562 O O . LEU A 1 81 ? 6.734 -11.018 -20.088 1.00 86.06 81 LEU A O 1
ATOM 566 N N . VAL A 1 82 ? 5.296 -9.520 -20.935 1.00 88.38 82 VAL A N 1
ATOM 567 C CA . VAL A 1 82 ? 4.825 -10.366 -22.054 1.00 88.38 82 VAL A CA 1
ATOM 568 C C . VAL A 1 82 ? 5.563 -10.090 -23.364 1.00 88.38 82 VAL A C 1
ATOM 570 O O . VAL A 1 82 ? 5.586 -10.943 -24.244 1.00 88.38 82 VAL A O 1
ATOM 573 N N . ALA A 1 83 ? 6.185 -8.919 -23.480 1.00 86.06 83 ALA A N 1
ATOM 574 C CA . ALA A 1 83 ? 7.079 -8.533 -24.565 1.00 86.06 83 ALA A CA 1
ATOM 575 C C . ALA A 1 83 ? 8.066 -7.496 -24.019 1.00 86.06 83 ALA A C 1
ATOM 577 O O . ALA A 1 83 ? 7.655 -6.633 -23.245 1.00 86.06 83 ALA A O 1
ATOM 578 N N . PHE A 1 84 ? 9.346 -7.576 -24.377 1.00 86.50 84 PHE A N 1
ATOM 579 C CA . PHE A 1 84 ? 10.372 -6.658 -23.874 1.00 86.50 84 PHE A CA 1
ATOM 580 C C . PHE A 1 84 ? 11.594 -6.608 -24.793 1.00 86.50 84 PHE A C 1
ATOM 582 O O . PHE A 1 84 ? 11.845 -7.531 -25.569 1.00 86.50 84 PHE A O 1
ATOM 589 N N . TYR A 1 85 ? 12.367 -5.527 -24.697 1.00 85.75 85 TYR A N 1
ATOM 590 C CA . TYR A 1 85 ? 13.606 -5.372 -25.455 1.00 85.75 85 TYR A CA 1
ATOM 591 C C . TYR A 1 85 ? 14.761 -6.154 -24.803 1.00 85.75 85 TYR A C 1
ATOM 593 O O . TYR A 1 85 ? 14.972 -6.038 -23.590 1.00 85.75 85 TYR A O 1
ATOM 601 N N . PRO A 1 86 ? 15.571 -6.902 -25.577 1.00 84.25 86 PRO A N 1
ATOM 602 C CA . PRO A 1 86 ? 16.731 -7.607 -25.039 1.00 84.25 86 PRO A CA 1
ATOM 603 C C . PRO A 1 86 ? 17.732 -6.676 -24.339 1.00 84.25 86 PRO A C 1
ATOM 605 O O . PRO A 1 86 ? 18.124 -5.632 -24.871 1.00 84.25 86 PRO A O 1
ATOM 608 N N . GLY A 1 87 ? 18.200 -7.096 -23.161 1.00 82.94 87 GLY A N 1
ATOM 609 C CA . GLY A 1 87 ? 19.127 -6.320 -22.329 1.00 82.94 87 GLY A CA 1
ATOM 610 C C . GLY A 1 87 ? 18.458 -5.263 -21.443 1.00 82.94 87 GLY A C 1
ATOM 611 O O . GLY A 1 87 ? 19.164 -4.458 -20.845 1.00 82.94 87 GLY A O 1
ATOM 612 N N . THR A 1 88 ? 17.125 -5.269 -21.349 1.00 86.25 88 THR A N 1
ATOM 613 C CA . THR A 1 88 ? 16.337 -4.461 -20.398 1.00 86.25 88 THR A CA 1
ATOM 614 C C . THR A 1 88 ? 15.764 -5.345 -19.287 1.00 86.25 88 THR A C 1
ATOM 616 O O . THR A 1 88 ? 16.024 -6.550 -19.280 1.00 86.25 88 THR A O 1
ATOM 619 N N . ALA A 1 89 ? 15.073 -4.754 -18.310 1.00 86.25 89 ALA A N 1
ATOM 620 C CA . ALA A 1 89 ? 14.640 -5.442 -17.096 1.00 86.25 89 ALA A CA 1
ATOM 621 C C . ALA A 1 89 ? 13.907 -6.767 -17.367 1.00 86.25 89 ALA A C 1
ATOM 623 O O . ALA A 1 89 ? 13.127 -6.888 -18.309 1.00 86.25 89 ALA A O 1
ATOM 624 N N . TRP A 1 90 ? 14.120 -7.750 -16.488 1.00 85.12 90 TRP A N 1
ATOM 625 C CA . TRP A 1 90 ? 13.512 -9.082 -16.602 1.00 85.12 90 TRP A CA 1
ATOM 626 C C . TRP A 1 90 ? 12.052 -9.138 -16.131 1.00 85.12 90 TRP A C 1
ATOM 628 O O . TRP A 1 90 ? 11.340 -10.094 -16.431 1.00 85.12 90 TRP A O 1
ATOM 638 N N . ALA A 1 91 ? 11.599 -8.123 -15.395 1.00 85.62 91 ALA A N 1
ATOM 639 C CA . ALA A 1 91 ? 10.222 -7.966 -14.947 1.00 85.62 91 ALA A CA 1
ATOM 640 C C . ALA A 1 91 ? 9.845 -6.478 -14.915 1.00 85.62 91 ALA A C 1
ATOM 642 O O . ALA A 1 91 ? 10.708 -5.603 -15.018 1.00 85.62 91 ALA A O 1
ATOM 643 N N . ALA A 1 92 ? 8.556 -6.188 -14.735 1.00 84.62 92 ALA A N 1
ATOM 644 C CA . ALA A 1 92 ? 8.050 -4.842 -14.492 1.00 84.62 92 ALA A CA 1
ATOM 645 C C . ALA A 1 92 ? 8.400 -4.397 -13.063 1.00 84.62 92 ALA A C 1
ATOM 647 O O . ALA A 1 92 ? 7.545 -4.293 -12.185 1.00 84.62 92 ALA A O 1
ATOM 648 N N . HIS A 1 93 ? 9.691 -4.194 -12.802 1.00 83.25 93 HIS A N 1
ATOM 649 C CA . HIS A 1 93 ? 10.156 -3.640 -11.537 1.00 83.25 93 HIS A CA 1
ATOM 650 C C . HIS A 1 93 ? 9.515 -2.269 -11.331 1.00 83.25 93 HIS A C 1
ATOM 652 O O . HIS A 1 93 ? 9.464 -1.462 -12.256 1.00 83.25 93 HIS A O 1
ATOM 658 N N . GLY A 1 94 ? 8.981 -2.035 -10.136 1.00 78.25 94 GLY A N 1
ATOM 659 C CA . GLY A 1 94 ? 8.237 -0.817 -9.846 1.00 78.25 94 GLY A CA 1
ATOM 660 C C . GLY A 1 94 ? 6.751 -0.881 -10.193 1.00 78.25 94 GLY A C 1
ATOM 661 O O . GLY A 1 94 ? 6.026 -0.027 -9.722 1.00 78.25 94 GLY A O 1
ATOM 662 N N . ASN A 1 95 ? 6.253 -1.859 -10.969 1.00 85.50 95 ASN A N 1
ATOM 663 C CA . ASN A 1 95 ? 4.821 -1.950 -11.315 1.00 85.50 95 ASN A CA 1
ATOM 664 C C . ASN A 1 95 ? 4.217 -0.598 -11.770 1.00 85.50 95 ASN A C 1
ATOM 666 O O . ASN A 1 95 ? 3.112 -0.216 -11.378 1.00 85.50 95 ASN A O 1
ATOM 670 N N . TYR A 1 96 ? 4.966 0.163 -12.566 1.00 89.94 96 TYR A N 1
ATOM 671 C CA . TYR A 1 96 ? 4.569 1.499 -12.996 1.00 89.94 96 TYR A CA 1
ATOM 672 C C . TYR A 1 96 ? 3.250 1.482 -13.769 1.00 89.94 96 TYR A C 1
ATOM 674 O O . TYR A 1 96 ? 3.045 0.658 -14.657 1.00 89.94 96 TYR A O 1
ATOM 682 N N . GLY A 1 97 ? 2.342 2.398 -13.433 1.00 90.12 97 GLY A N 1
ATOM 683 C CA . GLY A 1 97 ? 1.015 2.457 -14.045 1.00 90.12 97 GLY A CA 1
ATOM 684 C C . GLY A 1 97 ? 0.040 1.381 -13.555 1.00 90.12 97 GLY A C 1
ATOM 685 O O . GLY A 1 97 ? -1.097 1.352 -14.023 1.00 90.12 97 GLY A O 1
ATOM 686 N N . VAL A 1 98 ? 0.433 0.523 -12.604 1.00 91.69 98 VAL A N 1
ATOM 687 C CA . VAL A 1 98 ? -0.499 -0.396 -11.936 1.00 91.69 98 VAL A CA 1
ATOM 688 C C . VAL A 1 98 ? -1.394 0.381 -10.985 1.00 91.69 98 VAL A C 1
ATOM 690 O O . VAL A 1 98 ? -0.918 1.126 -10.128 1.00 91.69 98 VAL A O 1
ATOM 693 N N . GLU A 1 99 ? -2.696 0.158 -11.108 1.00 94.88 99 GLU A N 1
ATOM 694 C CA . GLU A 1 99 ? -3.681 0.595 -10.128 1.00 94.88 99 GLU A CA 1
ATOM 695 C C . GLU A 1 99 ? -3.670 -0.366 -8.934 1.00 94.88 99 GLU A C 1
ATOM 697 O O . GLU A 1 99 ? -3.993 -1.544 -9.070 1.00 94.88 99 GLU A O 1
ATOM 702 N N . TYR A 1 100 ? -3.332 0.132 -7.754 1.00 95.12 100 TYR A N 1
ATOM 703 C CA . TYR A 1 100 ? -3.545 -0.574 -6.500 1.00 95.12 100 TYR A CA 1
ATOM 704 C C . TYR A 1 100 ? -4.918 -0.200 -5.962 1.00 95.12 100 TYR A C 1
ATOM 706 O O . TYR A 1 100 ? -5.256 0.979 -5.871 1.00 95.12 100 TYR A O 1
ATOM 714 N N . HIS A 1 101 ? -5.689 -1.211 -5.589 1.00 96.56 101 HIS A N 1
ATOM 715 C CA . HIS A 1 101 ? -6.950 -1.072 -4.883 1.00 96.56 101 HIS A CA 1
ATOM 716 C C . HIS A 1 101 ? -6.893 -2.007 -3.675 1.00 96.56 101 HIS A C 1
ATOM 718 O O . HIS A 1 101 ? -6.964 -3.232 -3.795 1.00 96.56 101 HIS A O 1
ATOM 724 N N . LEU A 1 102 ? -6.685 -1.386 -2.518 1.00 96.62 102 LEU A N 1
ATOM 725 C CA . LEU A 1 102 ? -6.402 -2.034 -1.249 1.00 96.62 102 LEU A CA 1
ATOM 726 C C . LEU A 1 102 ? -7.593 -1.824 -0.317 1.00 96.62 102 LEU A C 1
ATOM 728 O O . LEU A 1 102 ? -7.973 -0.687 -0.040 1.00 96.62 102 LEU A O 1
ATOM 732 N N . THR A 1 103 ? -8.183 -2.912 0.158 1.00 97.69 103 THR A N 1
ATOM 733 C CA . THR A 1 103 ? -9.315 -2.895 1.088 1.00 97.69 103 THR A CA 1
ATOM 734 C C . THR A 1 103 ? -8.848 -3.356 2.462 1.00 97.69 103 THR A C 1
ATOM 736 O O . THR A 1 103 ? -8.302 -4.450 2.590 1.00 97.69 103 THR A O 1
ATOM 739 N N . LEU A 1 104 ? -9.088 -2.539 3.484 1.00 98.00 104 LEU A N 1
ATOM 740 C CA . LEU A 1 104 ? -8.773 -2.806 4.883 1.00 98.00 104 LEU A CA 1
ATOM 741 C C . LEU A 1 104 ? -10.099 -2.987 5.646 1.00 98.00 104 LEU A C 1
ATOM 743 O O . LEU A 1 104 ? -10.732 -1.990 6.001 1.00 98.00 104 LEU A O 1
ATOM 747 N N . PRO A 1 105 ? -10.571 -4.230 5.840 1.00 97.50 105 PRO A N 1
ATOM 748 C CA . PRO A 1 105 ? -11.739 -4.532 6.665 1.00 97.50 105 PRO A CA 1
ATOM 749 C C . PRO A 1 105 ? -11.343 -4.523 8.149 1.00 97.50 105 PRO A C 1
ATOM 751 O O . PRO A 1 105 ? -10.932 -5.544 8.690 1.00 97.50 105 PRO A O 1
ATOM 754 N N . LEU A 1 106 ? -11.407 -3.364 8.794 1.00 98.19 106 LEU A N 1
ATOM 755 C CA . LEU A 1 106 ? -10.993 -3.181 10.183 1.00 98.19 106 LEU A CA 1
ATOM 756 C C . LEU A 1 106 ? -12.056 -3.708 11.146 1.00 98.19 106 LEU A C 1
ATOM 758 O O . LEU A 1 106 ? -13.240 -3.454 10.936 1.00 98.19 106 LEU A O 1
ATOM 762 N N . LEU A 1 107 ? -11.619 -4.366 12.219 1.00 98.00 107 LEU A N 1
ATOM 763 C CA . LEU A 1 107 ? -12.459 -4.793 13.335 1.00 98.00 107 LEU A CA 1
ATOM 764 C C . LEU A 1 107 ? -11.822 -4.357 14.653 1.00 98.00 107 LEU A C 1
ATOM 766 O O . LEU A 1 107 ? -10.687 -4.735 14.947 1.00 98.00 107 LEU A O 1
ATOM 770 N N . ASN A 1 108 ? -12.565 -3.606 15.466 1.00 97.88 108 ASN A N 1
ATOM 771 C CA . ASN A 1 108 ? -12.173 -3.360 16.847 1.00 97.88 108 ASN A CA 1
ATOM 772 C C . ASN A 1 108 ? -12.599 -4.532 17.739 1.00 97.88 108 ASN A C 1
ATOM 774 O O . ASN A 1 108 ? -13.722 -4.587 18.229 1.00 97.88 108 ASN A O 1
ATOM 778 N N . ASP A 1 109 ? -11.682 -5.466 17.960 1.00 94.88 109 ASP A N 1
ATOM 779 C CA . ASP A 1 109 ? -11.840 -6.637 18.827 1.00 94.88 109 ASP A CA 1
ATOM 780 C C . ASP A 1 109 ? -11.477 -6.364 20.299 1.00 94.88 109 ASP A C 1
ATOM 782 O O . ASP A 1 109 ? -11.373 -7.287 21.110 1.00 94.88 109 ASP A O 1
ATOM 786 N N . THR A 1 110 ? -11.307 -5.092 20.666 1.00 94.50 110 THR A N 1
ATOM 787 C CA . THR A 1 110 ? -10.985 -4.658 22.027 1.00 94.50 110 THR A CA 1
ATOM 788 C C . THR A 1 110 ? -12.231 -4.115 22.744 1.00 94.50 110 THR A C 1
ATOM 790 O O . THR A 1 110 ? -13.204 -3.719 22.095 1.00 94.50 110 THR A O 1
ATOM 793 N N . PRO A 1 111 ? -12.243 -4.073 24.092 1.00 95.31 111 PRO A N 1
ATOM 794 C CA . PRO A 1 111 ? -13.369 -3.522 24.848 1.00 95.31 111 PRO A CA 1
ATOM 795 C C . PRO A 1 111 ? -13.395 -1.983 24.893 1.00 95.31 111 PRO A C 1
ATOM 797 O O . PRO A 1 111 ? -14.324 -1.414 25.463 1.00 95.31 111 PRO A O 1
ATOM 800 N N . GLU A 1 112 ? -12.395 -1.307 24.324 1.00 95.00 112 GLU A N 1
ATOM 801 C CA . GLU A 1 112 ? -12.211 0.148 24.382 1.00 95.00 112 GLU A CA 1
ATOM 802 C C . GLU A 1 112 ? -12.337 0.757 22.971 1.00 95.00 112 GLU A C 1
ATOM 804 O O . GLU A 1 112 ? -12.025 0.097 21.976 1.00 95.00 112 GLU A O 1
ATOM 809 N N . PRO A 1 113 ? -12.798 2.011 22.827 1.00 96.06 113 PRO A N 1
ATOM 810 C CA . PRO A 1 113 ? -12.707 2.715 21.553 1.00 96.06 113 PRO A CA 1
ATOM 811 C C . PRO A 1 113 ? -11.247 2.868 21.105 1.00 96.06 113 PRO A C 1
ATOM 813 O O . PRO A 1 113 ? -10.374 3.190 21.911 1.00 96.06 113 PRO A O 1
ATOM 816 N N . VAL A 1 114 ? -10.986 2.705 19.807 1.00 95.75 114 VAL A N 1
ATOM 817 C CA . VAL A 1 114 ? -9.642 2.838 19.227 1.00 95.75 114 VAL A CA 1
ATOM 818 C C . VAL A 1 114 ? -9.646 3.873 18.107 1.00 95.75 114 VAL A C 1
ATOM 820 O O . VAL A 1 114 ? -10.530 3.873 17.253 1.00 95.75 114 VAL A O 1
ATOM 823 N N . THR A 1 115 ? -8.620 4.727 18.077 1.00 96.69 115 THR A N 1
ATOM 824 C CA . THR A 1 115 ? -8.339 5.623 16.948 1.00 96.69 115 THR A CA 1
ATOM 825 C C . THR A 1 115 ? -7.026 5.226 16.285 1.00 96.69 115 THR A C 1
ATOM 827 O O . THR A 1 115 ? -5.967 5.176 16.919 1.00 96.69 115 THR A O 1
ATOM 830 N N . LEU A 1 116 ? -7.102 4.986 14.981 1.00 95.81 116 LEU A N 1
ATOM 831 C CA . LEU A 1 116 ? -5.988 4.631 14.112 1.00 95.81 116 LEU A CA 1
ATOM 832 C C . LEU A 1 116 ? -5.645 5.793 13.180 1.00 95.81 116 LEU A C 1
ATOM 834 O O . LEU A 1 116 ? -6.454 6.694 12.959 1.00 95.81 116 LEU A O 1
ATOM 838 N N . GLN A 1 117 ? -4.449 5.750 12.611 1.00 95.44 117 GLN A N 1
ATOM 839 C CA . GLN A 1 117 ? -3.926 6.710 11.649 1.00 95.44 117 GLN A CA 1
ATOM 840 C C . GLN A 1 117 ? -3.395 5.968 10.427 1.00 95.44 117 GLN A C 1
ATOM 842 O O . GLN A 1 117 ? -2.644 5.001 10.561 1.00 95.44 117 GLN A O 1
ATOM 847 N N . LEU A 1 118 ? -3.775 6.429 9.237 1.00 95.56 118 LEU A N 1
ATOM 848 C CA . LEU A 1 118 ? -3.314 5.868 7.970 1.00 95.56 118 LEU A CA 1
ATOM 849 C C . LEU A 1 118 ? -2.223 6.751 7.359 1.00 95.56 118 LEU A C 1
ATOM 851 O O . LEU A 1 118 ? -2.394 7.967 7.269 1.00 95.56 118 LEU A O 1
ATOM 855 N N . ALA A 1 119 ? -1.142 6.146 6.874 1.00 94.44 119 ALA A N 1
ATOM 856 C CA . ALA A 1 119 ? -0.077 6.834 6.149 1.00 94.44 119 ALA A CA 1
ATOM 857 C C . ALA A 1 119 ? 0.409 5.998 4.958 1.00 94.44 119 ALA A C 1
ATOM 859 O O . ALA A 1 119 ? 0.385 4.773 4.997 1.00 94.44 119 ALA A O 1
ATOM 860 N N . LEU A 1 120 ? 0.889 6.659 3.905 1.00 94.12 120 LEU A N 1
ATOM 861 C CA . LEU A 1 120 ? 1.749 6.028 2.901 1.00 94.12 120 LEU A CA 1
ATOM 862 C C . LEU A 1 120 ? 3.156 6.559 3.131 1.00 94.12 120 LEU A C 1
ATOM 864 O O . LEU A 1 120 ? 3.330 7.769 3.132 1.00 94.12 120 LEU A O 1
ATOM 868 N N . GLU A 1 121 ? 4.147 5.703 3.325 1.00 90.69 121 GLU A N 1
ATOM 869 C CA . GLU A 1 121 ? 5.508 6.070 3.721 1.00 90.69 121 GLU A CA 1
ATOM 870 C C . GLU A 1 121 ? 6.522 5.694 2.637 1.00 90.69 121 GLU A C 1
ATOM 872 O O . GLU A 1 121 ? 6.293 4.776 1.848 1.00 90.69 121 GLU A O 1
ATOM 877 N N . SER A 1 122 ? 7.673 6.376 2.607 1.00 90.38 122 SER A N 1
ATOM 878 C CA . SER A 1 122 ? 8.756 6.087 1.658 1.00 90.38 122 SER A CA 1
ATOM 879 C C . SER A 1 122 ? 10.046 5.720 2.404 1.00 90.38 122 SER A C 1
ATOM 881 O O . SER A 1 122 ? 10.977 6.532 2.431 1.00 90.38 122 SER A O 1
ATOM 883 N N . PRO A 1 123 ? 10.137 4.521 3.011 1.00 87.81 123 PRO A N 1
ATOM 884 C CA . PRO A 1 123 ? 11.272 4.136 3.848 1.00 87.81 123 PRO A CA 1
ATOM 885 C C . PRO A 1 123 ? 12.579 3.982 3.057 1.00 87.81 123 PRO A C 1
ATOM 887 O O . PRO A 1 123 ? 12.639 4.124 1.833 1.00 87.81 123 PRO A O 1
ATOM 890 N N . GLN A 1 124 ? 13.673 3.714 3.772 1.00 84.00 124 GLN A N 1
ATOM 891 C CA . GLN A 1 124 ? 14.935 3.348 3.132 1.00 84.00 124 GLN A CA 1
ATOM 892 C C . GLN A 1 124 ? 14.854 1.973 2.447 1.00 84.00 124 GLN A C 1
ATOM 894 O O . GLN A 1 124 ? 14.170 1.067 2.907 1.00 84.00 124 GLN A O 1
ATOM 899 N N . GLU A 1 125 ? 15.624 1.801 1.370 1.00 76.12 125 GLU A N 1
ATOM 900 C CA . GLU A 1 125 ? 15.708 0.575 0.552 1.00 76.12 125 GLU A CA 1
ATOM 901 C C . GLU A 1 125 ? 16.555 -0.519 1.216 1.00 76.12 125 GLU A C 1
ATOM 903 O O . GLU A 1 125 ? 17.515 -1.033 0.640 1.00 76.12 125 GLU A O 1
ATOM 908 N N . ARG A 1 126 ? 16.281 -0.815 2.480 1.00 73.50 126 ARG A N 1
ATOM 909 C CA . ARG A 1 126 ? 16.970 -1.861 3.230 1.00 73.50 126 ARG A CA 1
ATOM 910 C C . ARG A 1 126 ? 15.933 -2.720 3.912 1.00 73.50 126 ARG A C 1
ATOM 912 O O . ARG A 1 126 ? 14.881 -2.219 4.298 1.00 73.50 126 ARG A O 1
ATOM 919 N N . GLU A 1 127 ? 16.248 -4.000 4.058 1.00 72.25 127 GLU A N 1
ATOM 920 C CA . GLU A 1 127 ? 15.411 -4.877 4.863 1.00 72.25 127 GLU A CA 1
ATOM 921 C C . GLU A 1 127 ? 15.335 -4.316 6.291 1.00 72.25 127 GLU A C 1
ATOM 923 O O . GLU A 1 127 ? 16.383 -4.074 6.905 1.00 72.25 127 GLU A O 1
ATOM 928 N N . PRO A 1 128 ? 14.123 -4.046 6.799 1.00 70.44 128 PRO A N 1
ATOM 929 C CA . PRO A 1 128 ? 13.956 -3.483 8.121 1.00 70.44 128 PRO A CA 1
ATOM 930 C C . PRO A 1 128 ? 14.369 -4.506 9.187 1.00 70.44 128 PRO A C 1
ATOM 932 O O . PRO A 1 128 ? 13.811 -5.609 9.222 1.00 70.44 128 PRO A O 1
ATOM 935 N N . PRO A 1 129 ? 15.310 -4.174 10.091 1.00 69.50 129 PRO A N 1
ATOM 936 C CA . PRO A 1 129 ? 15.632 -5.041 11.217 1.00 69.50 129 PRO A CA 1
ATOM 937 C C . PRO A 1 129 ? 14.377 -5.303 12.059 1.00 69.50 129 PRO A C 1
ATOM 939 O O . PRO A 1 129 ? 13.728 -4.367 12.521 1.00 69.50 129 PRO A O 1
ATOM 942 N N . GLY A 1 130 ? 14.013 -6.575 12.236 1.00 65.94 130 GLY A N 1
ATOM 943 C CA . GLY A 1 130 ? 12.834 -6.962 13.019 1.00 65.94 130 GLY A CA 1
ATOM 944 C C . GLY A 1 130 ? 11.483 -6.539 12.422 1.00 65.94 130 GLY A C 1
ATOM 945 O O . GLY A 1 130 ? 10.498 -6.534 13.149 1.00 65.94 130 GLY A O 1
ATOM 946 N N . GLY A 1 131 ? 11.422 -6.173 11.134 1.00 66.62 131 GLY A N 1
ATOM 947 C CA . GLY A 1 131 ? 10.171 -5.809 10.451 1.00 66.62 131 GLY A CA 1
ATOM 948 C C . GLY A 1 131 ? 9.731 -4.351 10.615 1.00 66.62 131 GLY A C 1
ATOM 949 O O . GLY A 1 131 ? 8.736 -3.946 10.022 1.00 66.62 131 GLY A O 1
ATOM 950 N N . VAL A 1 132 ? 10.481 -3.533 11.361 1.00 68.94 132 VAL A N 1
ATOM 951 C CA . VAL A 1 132 ? 10.170 -2.109 11.554 1.00 68.94 132 VAL A CA 1
ATOM 952 C C . VAL A 1 132 ? 10.807 -1.265 10.453 1.00 68.94 132 VAL A C 1
ATOM 954 O O . VAL A 1 132 ? 12.034 -1.149 10.372 1.00 68.94 132 VAL A O 1
ATOM 957 N N . VAL A 1 133 ? 9.975 -0.660 9.602 1.00 73.25 133 VAL A N 1
ATOM 958 C CA . VAL A 1 133 ? 10.432 0.186 8.492 1.00 73.25 133 VAL A CA 1
ATOM 959 C C . VAL A 1 133 ? 11.381 1.286 8.973 1.00 73.25 133 VAL A C 1
ATOM 961 O O . VAL A 1 133 ? 11.120 2.008 9.932 1.00 73.25 133 VAL A O 1
ATOM 964 N N . SER A 1 134 ? 12.525 1.411 8.301 1.00 72.06 134 SER A N 1
ATOM 965 C CA . SER A 1 134 ? 13.521 2.428 8.638 1.00 72.06 134 SER A CA 1
ATOM 966 C C . SER A 1 134 ? 13.177 3.753 7.964 1.00 72.06 134 SER A C 1
ATOM 968 O O . SER A 1 134 ? 13.406 3.936 6.763 1.00 72.06 134 SER A O 1
ATOM 970 N N . LEU A 1 135 ? 12.649 4.680 8.760 1.00 79.25 135 LEU A N 1
ATOM 971 C CA . LEU A 1 135 ? 12.435 6.074 8.386 1.00 79.25 135 LEU A CA 1
ATOM 972 C C . LEU A 1 135 ? 13.656 6.911 8.793 1.00 79.25 135 LEU A C 1
ATOM 974 O O . LEU A 1 135 ? 14.339 6.629 9.776 1.00 79.25 135 LEU A O 1
ATOM 978 N N . ALA A 1 136 ? 13.959 7.934 8.009 1.00 69.69 136 ALA A N 1
ATOM 979 C CA . ALA A 1 136 ? 15.012 8.901 8.256 1.00 69.69 136 ALA A CA 1
ATOM 980 C C . ALA A 1 136 ? 14.400 10.294 8.422 1.00 69.69 136 ALA A C 1
ATOM 982 O O . ALA A 1 136 ? 13.316 10.579 7.911 1.00 69.69 136 ALA A O 1
ATOM 983 N N . ALA A 1 137 ? 15.127 11.185 9.098 1.00 68.06 137 ALA A N 1
ATOM 984 C CA . ALA A 1 137 ? 14.751 12.590 9.149 1.00 68.06 137 ALA A CA 1
ATOM 985 C C . ALA A 1 137 ? 14.580 13.143 7.725 1.00 68.06 137 ALA A C 1
ATOM 987 O O . ALA A 1 137 ? 15.390 12.858 6.835 1.00 68.06 137 ALA A O 1
ATOM 988 N N . ALA A 1 138 ? 13.523 13.932 7.518 1.00 66.81 138 ALA A N 1
ATOM 989 C CA . ALA A 1 138 ? 13.246 14.544 6.230 1.00 66.81 138 ALA A CA 1
ATOM 990 C C . ALA A 1 138 ? 14.457 15.378 5.784 1.00 66.81 138 ALA A C 1
ATOM 992 O O . ALA A 1 138 ? 14.871 16.319 6.458 1.00 66.81 138 ALA A O 1
ATOM 993 N N . SER A 1 139 ? 15.037 15.023 4.638 1.00 76.75 139 SER A N 1
ATOM 994 C CA . SER A 1 139 ? 16.116 15.789 4.021 1.00 76.75 139 SER A CA 1
ATOM 995 C C . SER A 1 139 ? 15.594 16.433 2.737 1.00 76.75 139 SER A C 1
ATOM 997 O O . SER A 1 139 ? 15.202 15.706 1.819 1.00 76.75 139 SER A O 1
ATOM 999 N N . PRO A 1 140 ? 15.623 17.772 2.609 1.00 75.81 140 PRO A N 1
ATOM 1000 C CA . PRO A 1 140 ? 15.229 18.461 1.377 1.00 75.81 140 PRO A CA 1
ATOM 1001 C C . PRO A 1 140 ? 16.033 18.011 0.148 1.00 75.81 140 PRO A C 1
ATOM 1003 O O . PRO A 1 140 ? 15.539 18.069 -0.976 1.00 75.81 140 PRO A O 1
ATOM 1006 N N . ASN A 1 141 ? 17.252 17.515 0.378 1.00 84.81 141 ASN A N 1
ATOM 1007 C CA . ASN A 1 141 ? 18.176 17.054 -0.654 1.00 84.81 141 ASN A CA 1
ATOM 1008 C C . ASN A 1 141 ? 18.008 15.564 -0.995 1.00 84.81 141 ASN A C 1
ATOM 1010 O O . ASN A 1 141 ? 18.630 15.083 -1.940 1.00 84.81 141 ASN A O 1
ATOM 1014 N N . ALA A 1 142 ? 17.186 14.815 -0.250 1.00 86.94 142 ALA A N 1
ATOM 1015 C CA . ALA A 1 142 ? 16.901 13.426 -0.585 1.00 86.94 142 ALA A CA 1
ATOM 1016 C C . ALA A 1 142 ? 16.093 13.349 -1.894 1.00 86.94 142 ALA A C 1
ATOM 1018 O O . ALA A 1 142 ? 15.203 14.178 -2.109 1.00 86.94 142 ALA A O 1
ATOM 1019 N N . PRO A 1 143 ? 16.361 12.368 -2.773 1.00 89.88 143 PRO A N 1
ATOM 1020 C CA . PRO A 1 143 ? 15.627 12.231 -4.027 1.00 89.88 143 PRO A CA 1
ATOM 1021 C C . PRO A 1 143 ? 14.136 12.010 -3.759 1.00 89.88 143 PRO A C 1
ATOM 1023 O O . PRO A 1 143 ? 13.771 11.361 -2.774 1.00 89.88 143 PRO A O 1
ATOM 1026 N N . VAL A 1 144 ? 13.288 12.544 -4.640 1.00 91.81 144 VAL A N 1
ATOM 1027 C CA . VAL A 1 144 ? 11.854 12.219 -4.664 1.00 91.81 144 VAL A CA 1
ATOM 1028 C C . VAL A 1 144 ? 11.702 10.754 -5.071 1.00 91.81 144 VAL A C 1
ATOM 1030 O O . VAL A 1 144 ? 12.435 10.262 -5.924 1.00 91.81 144 VAL A O 1
ATOM 1033 N N . ARG A 1 145 ? 10.789 10.054 -4.404 1.00 91.62 145 ARG A N 1
ATOM 1034 C CA . ARG A 1 145 ? 10.569 8.606 -4.526 1.00 91.62 145 ARG A CA 1
ATOM 1035 C C . ARG A 1 145 ? 9.131 8.247 -4.822 1.00 91.62 145 ARG A C 1
ATOM 1037 O O . ARG A 1 145 ? 8.882 7.185 -5.374 1.00 91.62 145 ARG A O 1
ATOM 1044 N N . PHE A 1 146 ? 8.212 9.128 -4.461 1.00 93.56 146 PHE A N 1
ATOM 1045 C CA . PHE A 1 146 ? 6.811 9.002 -4.792 1.00 93.56 146 PHE A CA 1
ATOM 1046 C C . PHE A 1 146 ? 6.254 10.394 -5.061 1.00 93.56 146 PHE A C 1
ATOM 1048 O O . PHE A 1 146 ? 6.464 11.317 -4.268 1.00 93.56 146 PHE A O 1
ATOM 1055 N N . ARG A 1 147 ? 5.557 10.541 -6.183 1.00 94.50 147 ARG A N 1
ATOM 1056 C CA . ARG A 1 147 ? 4.814 11.744 -6.534 1.00 94.50 147 ARG A CA 1
ATOM 1057 C C . ARG A 1 147 ? 3.524 11.325 -7.211 1.00 94.50 147 ARG A C 1
ATOM 1059 O O . ARG A 1 147 ? 3.548 10.869 -8.347 1.00 94.50 147 ARG A O 1
ATOM 1066 N N . GLY A 1 148 ? 2.395 11.479 -6.540 1.00 93.69 148 GLY A N 1
ATOM 1067 C CA . GLY A 1 148 ? 1.143 11.045 -7.140 1.00 93.69 148 GLY A CA 1
ATOM 1068 C C . GLY A 1 148 ? -0.069 11.163 -6.234 1.00 93.69 148 GLY A C 1
ATOM 1069 O O . GLY A 1 148 ? 0.066 11.437 -5.039 1.00 93.69 148 GLY A O 1
ATOM 1070 N N . PRO A 1 149 ? -1.264 10.979 -6.816 1.00 95.94 149 PRO A N 1
ATOM 1071 C CA . PRO A 1 149 ? -2.502 10.945 -6.066 1.00 95.94 149 PRO A CA 1
ATOM 1072 C C . PRO A 1 149 ? -2.647 9.626 -5.296 1.00 95.94 149 PRO A C 1
ATOM 1074 O O . PRO A 1 149 ? -2.361 8.547 -5.816 1.00 95.94 149 PRO A O 1
ATOM 1077 N N . VAL A 1 150 ? -3.161 9.728 -4.076 1.00 97.50 150 VAL A N 1
ATOM 1078 C CA . VAL A 1 150 ? -3.635 8.614 -3.256 1.00 97.50 150 VAL A CA 1
ATOM 1079 C C . VAL A 1 150 ? -5.057 8.938 -2.840 1.00 97.50 150 VAL A C 1
ATOM 1081 O O . VAL A 1 150 ? -5.302 9.966 -2.213 1.00 97.50 150 VAL A O 1
ATOM 1084 N N . ALA A 1 151 ? -5.995 8.084 -3.214 1.00 97.69 151 ALA A N 1
ATOM 1085 C CA . ALA A 1 151 ? -7.393 8.218 -2.858 1.00 97.69 151 ALA A CA 1
ATOM 1086 C C . ALA A 1 151 ? -7.718 7.304 -1.674 1.00 97.69 151 ALA A C 1
ATOM 1088 O O . ALA A 1 151 ? -7.285 6.151 -1.644 1.00 97.69 151 ALA A O 1
ATOM 1089 N N . VAL A 1 152 ? -8.452 7.820 -0.691 1.00 98.19 152 VAL A N 1
ATOM 1090 C CA . VAL A 1 152 ? -8.819 7.094 0.525 1.00 98.19 152 VAL A CA 1
ATOM 1091 C C . VAL A 1 152 ? -10.292 7.304 0.842 1.00 98.19 152 VAL A C 1
ATOM 1093 O O . VAL A 1 152 ? -10.762 8.437 0.921 1.00 98.19 152 VAL A O 1
ATOM 1096 N N . GLN A 1 153 ? -11.014 6.218 1.083 1.00 97.62 153 GLN A N 1
ATOM 1097 C CA . GLN A 1 153 ? -12.393 6.223 1.564 1.00 97.62 153 GLN A CA 1
ATOM 1098 C C . GLN A 1 153 ? -12.469 5.559 2.943 1.00 97.62 153 GLN A C 1
ATOM 1100 O O . GLN A 1 153 ? -11.696 4.649 3.237 1.00 97.62 153 GLN A O 1
ATOM 1105 N N . GLY A 1 154 ? -13.426 5.991 3.772 1.00 95.75 154 GLY A N 1
ATOM 1106 C CA . GLY A 1 154 ? -13.686 5.392 5.087 1.00 95.75 154 GLY A CA 1
ATOM 1107 C C . GLY A 1 154 ? -12.944 6.065 6.243 1.00 95.75 154 GLY A C 1
ATOM 1108 O O . GLY A 1 154 ? -12.891 5.499 7.331 1.00 95.75 154 GLY A O 1
ATOM 1109 N N . LEU A 1 155 ? -12.393 7.263 6.026 1.00 95.75 155 LEU A N 1
ATOM 1110 C CA . LEU A 1 155 ? -11.776 8.099 7.062 1.00 95.75 155 LEU A CA 1
ATOM 1111 C C . LEU A 1 155 ? -12.827 8.853 7.890 1.00 95.75 155 LEU A C 1
ATOM 1113 O O . LEU A 1 155 ? -13.930 9.133 7.420 1.00 95.75 155 LEU A O 1
ATOM 1117 N N . ASP A 1 156 ? -12.467 9.237 9.112 1.00 94.81 156 ASP A N 1
ATOM 1118 C CA . ASP A 1 156 ? -13.325 10.037 9.988 1.00 94.81 156 ASP A CA 1
ATOM 1119 C C . ASP A 1 156 ? -13.695 11.394 9.370 1.00 94.81 156 ASP A C 1
ATOM 1121 O O . ASP A 1 156 ? -12.893 12.059 8.707 1.00 94.81 156 ASP A O 1
ATOM 1125 N N . GLY A 1 157 ? -14.940 11.823 9.604 1.00 88.56 157 GLY A N 1
ATOM 1126 C CA . GLY A 1 157 ? -15.442 13.124 9.154 1.00 88.56 157 GLY A CA 1
ATOM 1127 C C . GLY A 1 157 ? -15.557 13.275 7.632 1.00 88.56 157 GLY A C 1
ATOM 1128 O O . GLY A 1 157 ? -15.666 14.397 7.144 1.00 88.56 157 GLY A O 1
ATOM 1129 N N . SER A 1 158 ? -15.492 12.186 6.859 1.00 77.19 158 SER A N 1
ATOM 1130 C CA . SER A 1 158 ? -15.617 12.214 5.398 1.00 77.19 158 SER A CA 1
ATOM 1131 C C . SER A 1 158 ? -16.475 11.047 4.899 1.00 77.19 158 SER A C 1
ATOM 1133 O O . SER A 1 158 ? -16.010 9.911 4.898 1.00 77.19 158 SER A O 1
ATOM 1135 N N . PRO A 1 159 ? -17.716 11.294 4.436 1.00 72.38 159 PRO A N 1
ATOM 1136 C CA . PRO A 1 159 ? -18.591 10.228 3.944 1.00 72.38 159 PRO A CA 1
ATOM 1137 C C . PRO A 1 159 ? -18.178 9.675 2.564 1.00 72.38 159 PRO A C 1
ATOM 1139 O O . PRO A 1 159 ? -18.763 8.699 2.105 1.00 72.38 159 PRO A O 1
ATOM 1142 N N . GLY A 1 160 ? -17.194 10.287 1.892 1.00 87.06 160 GLY A N 1
ATOM 1143 C CA . GLY A 1 160 ? -16.743 9.925 0.545 1.00 87.06 160 GLY A CA 1
ATOM 1144 C C . GLY A 1 160 ? -15.227 9.757 0.420 1.00 87.06 160 GLY A C 1
ATOM 1145 O O . GLY A 1 160 ? -14.489 9.809 1.404 1.00 87.06 160 GLY A O 1
ATOM 1146 N N . GLU A 1 161 ? -14.772 9.549 -0.814 1.00 92.44 161 GLU A N 1
ATOM 1147 C CA . GLU A 1 161 ? -13.351 9.446 -1.159 1.00 92.44 161 GLU A CA 1
ATOM 1148 C C . GLU A 1 161 ? -12.651 10.809 -0.995 1.00 92.44 161 GLU A C 1
ATOM 1150 O O . GLU A 1 161 ? -13.137 11.840 -1.463 1.00 92.44 161 GLU A O 1
ATOM 1155 N N . ARG A 1 162 ? -11.491 10.818 -0.333 1.00 95.06 162 ARG A N 1
ATOM 1156 C CA . ARG A 1 162 ? -10.571 11.958 -0.261 1.00 95.06 162 ARG A CA 1
ATOM 1157 C C . ARG A 1 162 ? -9.332 11.651 -1.080 1.00 95.06 162 ARG A C 1
ATOM 1159 O O . ARG A 1 162 ? -8.769 10.570 -0.952 1.00 95.06 162 ARG A O 1
ATOM 1166 N N . VAL A 1 163 ? -8.874 12.613 -1.873 1.00 95.62 163 VAL A N 1
ATOM 1167 C CA . VAL A 1 163 ? -7.676 12.462 -2.705 1.00 95.62 163 VAL A CA 1
ATOM 1168 C C . VAL A 1 163 ? -6.562 13.353 -2.172 1.00 95.62 163 VAL A C 1
ATOM 1170 O O . VAL A 1 163 ? -6.738 14.558 -2.009 1.00 95.62 163 VAL A O 1
ATOM 1173 N N . PHE A 1 164 ? -5.401 12.753 -1.931 1.00 94.06 164 PHE A N 1
ATOM 1174 C CA . PHE A 1 164 ? -4.186 13.405 -1.462 1.00 94.06 164 PHE A CA 1
ATOM 1175 C C . PHE A 1 164 ? -3.152 13.389 -2.581 1.00 94.06 164 PHE A C 1
ATOM 1177 O O . PHE A 1 164 ? -2.837 12.323 -3.102 1.00 94.06 164 PHE A O 1
ATOM 1184 N N . HIS A 1 165 ? -2.588 14.539 -2.945 1.00 95.06 165 HIS A N 1
ATOM 1185 C CA . HIS A 1 165 ? -1.402 14.563 -3.799 1.00 95.06 165 HIS A CA 1
ATOM 1186 C C . HIS A 1 165 ? -0.152 14.517 -2.922 1.00 95.06 165 HIS A C 1
ATOM 1188 O O . HIS A 1 165 ? 0.143 15.474 -2.208 1.00 95.06 165 HIS A O 1
ATOM 1194 N N . LEU A 1 166 ? 0.576 13.403 -2.960 1.00 93.69 166 LEU A N 1
ATOM 1195 C CA . LEU A 1 166 ? 1.763 13.204 -2.135 1.00 93.69 166 LEU A CA 1
ATOM 1196 C C . LEU A 1 166 ? 3.031 13.505 -2.927 1.00 93.69 166 LEU A C 1
ATOM 1198 O O . LEU A 1 166 ? 3.147 13.128 -4.091 1.00 93.69 166 LEU A O 1
ATOM 1202 N N . VAL A 1 167 ? 4.006 14.121 -2.260 1.00 92.88 167 VAL A N 1
ATOM 1203 C CA . VAL A 1 167 ? 5.390 14.236 -2.730 1.00 92.88 167 VAL A CA 1
ATOM 1204 C C . VAL A 1 167 ? 6.291 13.763 -1.602 1.00 92.88 167 VAL A C 1
ATOM 1206 O O . VAL A 1 167 ? 6.401 14.426 -0.574 1.00 92.88 167 VAL A O 1
ATOM 1209 N N . GLN A 1 168 ? 6.919 12.607 -1.784 1.00 90.75 168 GLN A N 1
ATOM 1210 C CA . GLN A 1 168 ? 7.699 11.945 -0.744 1.00 90.75 168 GLN A CA 1
ATOM 1211 C C . GLN A 1 168 ? 9.129 11.736 -1.201 1.00 90.75 168 GLN A C 1
ATOM 1213 O O . GLN A 1 168 ? 9.391 11.340 -2.342 1.00 90.75 168 GLN A O 1
ATOM 1218 N N . ARG A 1 169 ? 10.064 11.998 -0.295 1.00 90.31 169 ARG A N 1
ATOM 1219 C CA . ARG A 1 169 ? 11.495 11.800 -0.501 1.00 90.31 169 ARG A CA 1
ATOM 1220 C C . ARG A 1 169 ? 11.976 10.542 0.212 1.00 90.31 169 ARG A C 1
ATOM 1222 O O . ARG A 1 169 ? 11.322 10.013 1.105 1.00 90.31 169 ARG A O 1
ATOM 1229 N N . ARG A 1 170 ? 13.144 10.052 -0.192 1.00 88.88 170 ARG A N 1
ATOM 1230 C CA . ARG A 1 170 ? 13.749 8.833 0.362 1.00 88.88 170 ARG A CA 1
ATOM 1231 C C . ARG A 1 170 ? 13.904 8.903 1.884 1.00 88.88 170 ARG A C 1
ATOM 1233 O O . ARG A 1 170 ? 14.541 9.820 2.394 1.00 88.88 170 ARG A O 1
ATOM 1240 N N . GLY A 1 171 ? 13.395 7.883 2.571 1.00 82.69 171 GLY A N 1
ATOM 1241 C CA . GLY A 1 171 ? 13.407 7.752 4.026 1.00 82.69 171 GLY A CA 1
ATOM 1242 C C . GLY A 1 171 ? 12.337 8.577 4.742 1.00 82.69 171 GLY A C 1
ATOM 1243 O O . GLY A 1 171 ? 12.229 8.459 5.952 1.00 82.69 171 GLY A O 1
ATOM 1244 N N . GLN A 1 172 ? 11.564 9.411 4.048 1.00 81.19 172 GLN A N 1
ATOM 1245 C CA . GLN A 1 172 ? 10.645 10.340 4.698 1.00 81.19 172 GLN A CA 1
ATOM 1246 C C . GLN A 1 172 ? 9.431 9.605 5.307 1.00 81.19 172 GLN A C 1
ATOM 1248 O O . GLN A 1 172 ? 8.850 8.751 4.622 1.00 81.19 172 GLN A O 1
ATOM 1253 N N . PRO A 1 173 ? 9.003 9.958 6.539 1.00 81.31 173 PRO A N 1
ATOM 1254 C CA . PRO A 1 173 ? 7.689 9.565 7.043 1.00 81.31 173 PRO A CA 1
ATOM 1255 C C . PRO A 1 173 ? 6.583 10.108 6.130 1.00 81.31 173 PRO A C 1
ATOM 1257 O O . PRO A 1 173 ? 6.686 11.204 5.570 1.00 81.31 173 PRO A O 1
ATOM 1260 N N . GLY A 1 174 ? 5.523 9.329 5.954 1.00 80.38 174 GLY A N 1
ATOM 1261 C CA . GLY A 1 174 ? 4.348 9.770 5.212 1.00 80.38 174 GLY A CA 1
ATOM 1262 C C . GLY A 1 174 ? 3.556 10.836 5.962 1.00 80.38 174 GLY A C 1
ATOM 1263 O O . GLY A 1 174 ? 3.496 10.770 7.190 1.00 80.38 174 GLY A O 1
ATOM 1264 N N . PRO A 1 175 ? 2.901 11.792 5.275 1.00 86.00 175 PRO A N 1
ATOM 1265 C CA . PRO A 1 175 ? 1.863 12.568 5.934 1.00 86.00 175 PRO A CA 1
ATOM 1266 C C . PRO A 1 175 ? 0.708 11.641 6.331 1.00 86.00 175 PRO A C 1
ATOM 1268 O O . PRO A 1 175 ? 0.439 10.634 5.666 1.00 86.00 175 PRO A O 1
ATOM 1271 N N . LEU A 1 176 ? -0.004 12.014 7.391 1.00 91.38 176 LEU A N 1
ATOM 1272 C CA . LEU A 1 176 ? -1.233 11.334 7.773 1.00 91.38 176 LEU A CA 1
ATOM 1273 C C . LEU A 1 176 ? -2.305 11.579 6.710 1.00 91.38 176 LEU A C 1
ATOM 1275 O O . LEU A 1 176 ? -2.635 12.721 6.391 1.00 91.38 176 LEU A O 1
ATOM 1279 N N . LEU A 1 177 ? -2.861 10.494 6.180 1.00 94.25 177 LEU A N 1
ATOM 1280 C CA . LEU A 1 177 ? -3.985 10.525 5.247 1.00 94.25 177 LEU A CA 1
ATOM 1281 C C . LEU A 1 177 ? -5.309 10.700 6.000 1.00 94.25 177 LEU A C 1
ATOM 1283 O O . LEU A 1 177 ? -6.275 11.210 5.447 1.00 94.25 177 LEU A O 1
ATOM 1287 N N . GLY A 1 178 ? -5.360 10.333 7.279 1.00 93.44 178 GLY A N 1
ATOM 1288 C CA . GLY A 1 178 ? -6.494 10.616 8.150 1.00 93.44 178 GLY A CA 1
ATOM 1289 C C . GLY A 1 178 ? -6.633 9.623 9.293 1.00 93.44 178 GLY A C 1
ATOM 1290 O O . GLY A 1 178 ? -5.954 8.594 9.334 1.00 93.44 178 GLY A O 1
ATOM 1291 N N . ALA A 1 179 ? -7.550 9.958 10.199 1.00 95.50 179 ALA A N 1
ATOM 1292 C CA . ALA A 1 179 ? -7.908 9.131 11.339 1.00 95.50 179 ALA A CA 1
ATOM 1293 C C . ALA A 1 179 ? -9.060 8.176 11.002 1.00 95.50 179 ALA A C 1
ATOM 1295 O O . ALA A 1 179 ? -9.905 8.484 10.154 1.00 95.50 179 ALA A O 1
ATOM 1296 N N . ILE A 1 180 ? -9.092 7.038 11.691 1.00 96.56 180 ILE A N 1
ATOM 1297 C CA . ILE A 1 180 ? -10.194 6.075 11.667 1.00 96.56 180 ILE A CA 1
ATOM 1298 C C . ILE A 1 180 ? -10.515 5.708 13.115 1.00 96.56 180 ILE A C 1
ATOM 1300 O O . ILE A 1 180 ? -9.675 5.119 13.795 1.00 96.56 180 ILE A O 1
ATOM 1304 N N . THR A 1 181 ? -11.710 6.048 13.587 1.00 96.56 181 THR A N 1
ATOM 1305 C CA . THR A 1 181 ? -12.161 5.738 14.950 1.00 96.56 181 THR A CA 1
ATOM 1306 C C . THR A 1 181 ? -13.181 4.604 14.937 1.00 96.56 181 THR A C 1
ATOM 1308 O O . THR A 1 181 ? -14.135 4.647 14.163 1.00 96.56 181 THR A O 1
ATOM 1311 N N . LEU A 1 182 ? -12.984 3.596 15.785 1.00 97.50 182 LEU A N 1
ATOM 1312 C CA . LEU A 1 182 ? -13.873 2.444 15.923 1.00 97.50 182 LEU A CA 1
ATOM 1313 C C . LEU A 1 182 ? -14.309 2.294 17.385 1.00 97.50 182 LEU A C 1
ATOM 1315 O O . LEU A 1 182 ? -13.468 2.239 18.286 1.00 97.50 182 LEU A O 1
ATOM 1319 N N . ALA A 1 183 ? -15.609 2.190 17.632 1.00 98.19 183 ALA A N 1
ATOM 1320 C CA . ALA A 1 183 ? -16.165 1.769 18.912 1.00 98.19 183 ALA A CA 1
ATOM 1321 C C . ALA A 1 183 ? -15.842 0.284 19.196 1.00 98.19 183 ALA A C 1
ATOM 1323 O O . ALA A 1 183 ? -15.481 -0.450 18.273 1.00 98.19 183 ALA A O 1
ATOM 1324 N N . PRO A 1 184 ? -15.956 -0.185 20.453 1.00 98.06 184 PRO A N 1
ATOM 1325 C CA . PRO A 1 184 ? -15.785 -1.601 20.781 1.00 98.06 184 PRO A CA 1
ATOM 1326 C C . PRO A 1 184 ? -16.703 -2.491 19.934 1.00 98.06 184 PRO A C 1
ATOM 1328 O O . PRO A 1 184 ? -17.914 -2.267 19.890 1.00 98.06 184 PRO A O 1
ATOM 1331 N N . GLY A 1 185 ? -16.135 -3.494 19.264 1.00 97.69 185 GLY A N 1
ATOM 1332 C CA . GLY A 1 185 ? -16.859 -4.410 18.379 1.00 97.69 185 GLY A CA 1
ATOM 1333 C C . GLY A 1 185 ? -17.265 -3.834 17.018 1.00 97.69 185 GLY A C 1
ATOM 1334 O O . GLY A 1 185 ? -17.892 -4.550 16.243 1.00 97.69 185 GLY A O 1
ATOM 1335 N N . GLU A 1 186 ? -16.946 -2.571 16.713 1.00 98.31 186 GLU A N 1
ATOM 1336 C CA . GLU A 1 186 ? -17.279 -1.956 15.424 1.00 98.31 186 GLU A CA 1
ATOM 1337 C C . GLU A 1 186 ? -16.386 -2.497 14.301 1.00 98.31 186 GLU A C 1
ATOM 1339 O O . GLU A 1 186 ? -15.166 -2.625 14.462 1.00 98.31 186 GLU A O 1
ATOM 1344 N N . ASP A 1 187 ? -16.994 -2.749 13.140 1.00 96.69 187 ASP A N 1
ATOM 1345 C CA . ASP A 1 187 ? -16.299 -2.992 11.885 1.00 96.69 187 ASP A CA 1
ATOM 1346 C C . ASP A 1 187 ? -16.387 -1.775 10.951 1.00 96.69 187 ASP A C 1
ATOM 1348 O O . ASP A 1 187 ? -17.430 -1.138 10.798 1.00 96.69 187 ASP A O 1
ATOM 1352 N N . ARG A 1 188 ? -15.270 -1.434 10.302 1.00 96.38 188 ARG A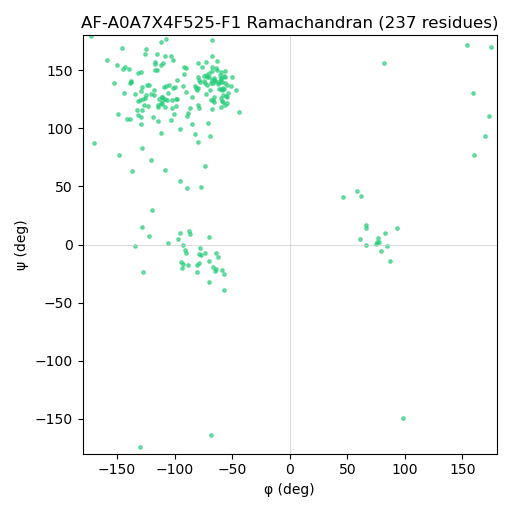 N 1
ATOM 1353 C CA . ARG A 1 188 ? -15.217 -0.374 9.286 1.00 96.38 188 ARG A CA 1
ATOM 1354 C C . ARG A 1 188 ? -14.349 -0.797 8.121 1.00 96.38 188 ARG A C 1
ATOM 1356 O O . ARG A 1 188 ? -13.260 -1.331 8.291 1.00 96.38 188 ARG A O 1
ATOM 1363 N N . THR A 1 189 ? -14.793 -0.481 6.911 1.00 97.31 189 THR A N 1
ATOM 1364 C CA . THR A 1 189 ? -13.976 -0.685 5.712 1.00 97.31 189 THR A CA 1
ATOM 1365 C C . THR A 1 189 ? -13.288 0.610 5.304 1.00 97.31 189 THR A C 1
ATOM 1367 O O . THR A 1 189 ? -13.945 1.620 5.052 1.00 97.31 189 THR A O 1
ATOM 1370 N N . VAL A 1 190 ? -11.963 0.552 5.180 1.00 97.94 190 VAL A N 1
ATOM 1371 C CA . VAL A 1 190 ? -11.144 1.605 4.574 1.00 97.94 190 VAL A CA 1
ATOM 1372 C C . VAL A 1 190 ? -10.658 1.122 3.215 1.00 97.94 190 VAL A C 1
ATOM 1374 O O . VAL A 1 190 ? -10.235 -0.023 3.062 1.00 97.94 190 VAL A O 1
ATOM 1377 N N . VAL A 1 191 ? -10.723 1.991 2.212 1.00 98.31 191 VAL A N 1
ATOM 1378 C CA . VAL A 1 191 ? -10.253 1.684 0.857 1.00 98.31 191 VAL A CA 1
ATOM 1379 C C . VAL A 1 191 ? -9.175 2.676 0.474 1.00 98.31 191 VAL A C 1
ATOM 1381 O O . VAL A 1 191 ? -9.385 3.879 0.590 1.00 98.31 191 VAL A O 1
ATOM 1384 N N . VAL A 1 192 ? -8.040 2.171 -0.006 1.00 98.25 192 VAL A N 1
ATOM 1385 C CA . VAL A 1 192 ? -6.930 2.971 -0.527 1.00 98.25 192 VAL A CA 1
ATOM 1386 C C . VAL A 1 192 ? -6.729 2.640 -1.995 1.00 98.25 192 VAL A C 1
ATOM 1388 O O . VAL A 1 192 ? -6.601 1.471 -2.369 1.00 98.25 192 VAL A O 1
ATOM 1391 N N . ARG A 1 193 ? -6.681 3.673 -2.836 1.00 98.12 193 ARG A N 1
ATOM 1392 C CA . ARG A 1 193 ? -6.438 3.543 -4.270 1.00 98.12 193 ARG A CA 1
ATOM 1393 C C . ARG A 1 193 ? -5.313 4.459 -4.710 1.00 98.12 193 ARG A C 1
ATOM 1395 O O . ARG A 1 193 ? -5.265 5.628 -4.341 1.00 98.12 193 ARG A O 1
ATOM 1402 N N . LEU A 1 194 ? -4.416 3.934 -5.531 1.00 96.44 194 LEU A N 1
ATOM 1403 C CA . LEU A 1 194 ? -3.398 4.731 -6.206 1.00 96.44 194 LEU A CA 1
ATOM 1404 C C . LEU A 1 194 ? -3.041 4.102 -7.547 1.00 96.44 194 LEU A C 1
ATOM 1406 O O . LEU A 1 194 ? -3.154 2.893 -7.723 1.00 96.44 194 LEU A O 1
ATOM 1410 N N . VAL A 1 195 ? -2.557 4.914 -8.477 1.00 96.00 195 VAL A N 1
ATOM 1411 C CA . VAL A 1 195 ? -1.795 4.415 -9.624 1.00 96.00 195 VAL A CA 1
ATOM 1412 C C . VAL A 1 195 ? -0.331 4.619 -9.292 1.00 96.00 195 VAL A C 1
ATOM 1414 O O . VAL A 1 195 ? 0.065 5.735 -8.955 1.00 96.00 195 VAL A O 1
ATOM 1417 N N . TYR A 1 196 ? 0.466 3.557 -9.352 1.00 94.38 196 TYR A N 1
ATOM 1418 C CA . TYR A 1 196 ? 1.871 3.658 -8.985 1.00 94.38 196 TYR A CA 1
ATOM 1419 C C . TYR A 1 196 ? 2.630 4.529 -10.006 1.00 94.38 196 TYR A C 1
ATOM 1421 O O . TYR A 1 196 ? 2.663 4.171 -11.191 1.00 94.38 196 TYR A O 1
ATOM 1429 N N . PRO A 1 197 ? 3.189 5.688 -9.598 1.00 94.06 197 PRO A N 1
ATOM 1430 C CA . PRO A 1 197 ? 3.688 6.692 -10.538 1.00 94.06 197 PRO A CA 1
ATOM 1431 C C . PRO A 1 197 ? 4.883 6.200 -11.348 1.00 94.06 197 PRO A C 1
ATOM 1433 O O . PRO A 1 197 ? 5.773 5.556 -10.804 1.00 94.06 197 PRO A O 1
ATOM 1436 N N . ALA A 1 198 ? 4.948 6.555 -12.632 1.00 88.50 198 ALA A N 1
ATOM 1437 C CA . ALA A 1 198 ? 6.040 6.145 -13.521 1.00 88.50 198 ALA A CA 1
ATOM 1438 C C . ALA A 1 198 ? 7.423 6.699 -13.121 1.00 88.50 198 ALA A C 1
ATOM 1440 O O . ALA A 1 198 ? 8.441 6.141 -13.518 1.00 88.50 198 ALA A O 1
ATOM 1441 N N . ASP A 1 199 ? 7.466 7.783 -12.342 1.00 88.19 199 ASP A N 1
ATOM 1442 C CA . ASP A 1 199 ? 8.681 8.390 -11.790 1.00 88.19 199 ASP A CA 1
ATOM 1443 C C . ASP A 1 199 ? 8.978 7.945 -10.346 1.00 88.19 199 ASP A C 1
ATOM 1445 O O . ASP A 1 199 ? 9.926 8.433 -9.725 1.00 88.19 199 ASP A O 1
ATOM 1449 N N . ALA A 1 200 ? 8.190 7.017 -9.793 1.00 92.06 200 ALA A N 1
ATOM 1450 C CA . ALA A 1 200 ? 8.408 6.509 -8.451 1.00 92.06 200 ALA A CA 1
ATOM 1451 C C . ALA A 1 200 ? 9.624 5.575 -8.382 1.00 92.06 200 ALA A C 1
ATOM 1453 O O . ALA A 1 200 ? 10.068 4.956 -9.353 1.00 92.06 200 ALA A O 1
ATOM 1454 N N . THR A 1 201 ? 10.183 5.447 -7.188 1.00 90.94 201 THR A N 1
ATOM 1455 C CA . THR A 1 201 ? 11.250 4.493 -6.90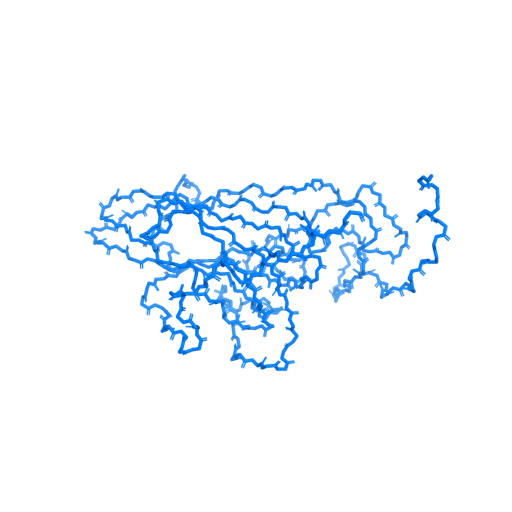5 1.00 90.94 201 THR A CA 1
ATOM 1456 C C . THR A 1 201 ? 10.885 3.734 -5.622 1.00 90.94 201 THR A C 1
ATOM 1458 O O . THR A 1 201 ? 10.894 4.344 -4.542 1.00 90.94 201 THR A O 1
ATOM 1461 N N . PRO A 1 202 ? 10.580 2.424 -5.712 1.00 88.94 202 PRO A N 1
ATOM 1462 C CA . PRO A 1 202 ? 10.167 1.607 -4.570 1.00 88.94 202 PRO A CA 1
ATOM 1463 C C . PRO A 1 202 ? 11.251 1.492 -3.493 1.00 88.94 202 PRO A C 1
ATOM 1465 O O . PRO A 1 202 ? 12.426 1.648 -3.821 1.00 88.94 202 PRO A O 1
ATOM 1468 N N . PRO A 1 203 ? 10.914 1.172 -2.234 1.00 85.81 203 PRO A N 1
ATOM 1469 C CA . PRO A 1 203 ? 9.586 0.787 -1.753 1.00 85.81 203 PRO A CA 1
ATOM 1470 C C . PRO A 1 203 ? 8.757 1.978 -1.252 1.00 85.81 203 PRO A C 1
ATOM 1472 O O . PRO A 1 203 ? 9.301 2.960 -0.744 1.00 85.81 203 PRO A O 1
ATOM 1475 N N . GLN A 1 204 ? 7.434 1.843 -1.332 1.00 91.44 204 GLN A N 1
ATOM 1476 C CA . GLN A 1 204 ? 6.499 2.573 -0.475 1.00 91.44 204 GLN A CA 1
ATOM 1477 C C . GLN A 1 204 ? 5.821 1.579 0.463 1.00 91.44 204 GLN A C 1
ATOM 1479 O O . GLN A 1 204 ? 5.744 0.393 0.149 1.00 91.44 204 GLN A O 1
ATOM 1484 N N . VAL A 1 205 ? 5.352 2.040 1.617 1.00 91.94 205 VAL A N 1
ATOM 1485 C CA . VAL A 1 205 ? 4.668 1.194 2.603 1.00 91.94 205 VAL A CA 1
ATOM 1486 C C . VAL A 1 205 ? 3.384 1.882 3.031 1.00 91.94 205 VAL A C 1
ATOM 1488 O O . VAL A 1 205 ? 3.415 3.030 3.460 1.00 91.94 205 VAL A O 1
ATOM 1491 N N . LEU A 1 206 ? 2.251 1.202 2.874 1.00 94.44 206 LEU A N 1
ATOM 1492 C CA . LEU A 1 206 ? 0.997 1.632 3.479 1.00 94.44 206 LEU A CA 1
ATOM 1493 C C . LEU A 1 206 ? 1.027 1.212 4.945 1.00 94.44 206 LEU A C 1
ATOM 1495 O O . LEU A 1 206 ? 1.128 0.020 5.218 1.00 94.44 206 LEU A O 1
ATOM 1499 N N . SER A 1 207 ? 0.924 2.169 5.855 1.00 93.19 207 SER A N 1
ATOM 1500 C CA . SER A 1 207 ? 1.058 1.957 7.292 1.00 93.19 207 SER A CA 1
ATOM 1501 C C . SER A 1 207 ? -0.235 2.321 8.005 1.00 93.19 207 SER A C 1
ATOM 1503 O O . SER A 1 207 ? -0.821 3.381 7.767 1.00 93.19 207 SER A O 1
ATOM 1505 N N . LEU A 1 208 ? -0.662 1.433 8.898 1.00 93.31 208 LEU A N 1
ATOM 1506 C CA . LEU A 1 208 ? -1.723 1.674 9.860 1.00 93.31 208 LEU A CA 1
ATOM 1507 C C . LEU A 1 208 ? -1.084 1.751 11.243 1.00 93.31 208 LEU A C 1
ATOM 1509 O O . LEU A 1 208 ? -0.352 0.852 11.659 1.00 93.31 208 LEU A O 1
ATOM 1513 N N . LEU A 1 209 ? -1.325 2.861 11.925 1.00 91.75 209 LEU A N 1
ATOM 1514 C CA . LEU A 1 209 ? -0.609 3.253 13.131 1.00 91.75 209 LEU A CA 1
ATOM 1515 C C . LEU A 1 209 ? -1.610 3.590 14.229 1.00 91.75 209 LEU A C 1
ATOM 1517 O O . LEU A 1 209 ? -2.692 4.108 13.955 1.00 91.75 209 LEU A O 1
ATOM 1521 N N . SER A 1 210 ? -1.248 3.348 15.483 1.00 88.25 210 SER A N 1
ATOM 1522 C CA . SER A 1 210 ? -2.051 3.823 16.608 1.00 88.25 210 SER A CA 1
ATOM 1523 C C . SER A 1 210 ? -1.942 5.346 16.696 1.00 88.25 210 SER A C 1
ATOM 1525 O O . SER A 1 210 ? -0.869 5.909 16.468 1.00 88.25 210 SER A O 1
ATOM 1527 N N . ALA A 1 211 ? -3.019 6.044 17.070 1.00 79.81 211 ALA A N 1
ATOM 1528 C CA . ALA A 1 211 ? -2.987 7.507 17.198 1.00 79.81 211 ALA A CA 1
ATOM 1529 C C . ALA A 1 211 ? -1.934 8.020 18.203 1.00 79.81 211 ALA A C 1
ATOM 1531 O O . ALA A 1 211 ? -1.480 9.155 18.096 1.00 79.81 211 ALA A O 1
ATOM 1532 N N . HIS A 1 212 ? -1.498 7.180 19.145 1.00 60.22 212 HIS A N 1
ATOM 1533 C CA . HIS A 1 212 ? -0.420 7.496 20.087 1.00 60.22 212 HIS A CA 1
ATOM 1534 C C . HIS A 1 212 ? 0.997 7.398 19.490 1.00 60.22 212 HIS A C 1
ATOM 1536 O O . HIS A 1 212 ? 1.956 7.792 20.149 1.00 60.22 212 HIS A O 1
ATOM 1542 N N . THR A 1 213 ? 1.154 6.878 18.268 1.00 53.16 213 THR A N 1
ATOM 1543 C CA . THR A 1 213 ? 2.459 6.522 17.682 1.00 53.16 213 THR A CA 1
ATOM 1544 C C . THR A 1 213 ? 3.065 7.623 16.804 1.00 53.16 213 THR A C 1
ATOM 1546 O O . THR A 1 213 ? 4.266 7.594 16.549 1.00 53.16 213 THR A O 1
ATOM 1549 N N . LEU A 1 214 ? 2.299 8.635 16.384 1.00 46.84 214 LEU A N 1
ATOM 1550 C CA . LEU A 1 214 ? 2.830 9.759 15.608 1.00 46.84 214 LEU A CA 1
ATOM 1551 C C . LEU A 1 214 ? 2.439 11.093 16.239 1.00 46.84 214 LEU A C 1
ATOM 1553 O O . LEU A 1 214 ? 1.267 11.465 16.263 1.00 46.84 214 LEU A O 1
ATOM 1557 N N . ALA A 1 215 ? 3.440 11.848 16.698 1.00 35.94 215 ALA A N 1
ATOM 1558 C CA . ALA A 1 215 ? 3.267 13.284 16.848 1.00 35.94 215 ALA A CA 1
ATOM 1559 C C . ALA A 1 215 ? 2.965 13.867 15.453 1.00 35.94 215 ALA A C 1
ATOM 1561 O O . ALA A 1 215 ? 3.649 13.494 14.494 1.00 35.94 215 ALA A O 1
ATOM 1562 N N . PRO A 1 216 ? 1.955 14.742 15.304 1.00 37.19 216 PRO A N 1
ATOM 1563 C CA . PRO A 1 216 ? 1.696 15.399 14.031 1.00 37.19 216 PRO A CA 1
ATOM 1564 C C . PRO A 1 216 ? 2.956 16.146 13.581 1.00 37.19 216 PRO A C 1
ATOM 1566 O O . PRO A 1 216 ? 3.585 16.839 14.382 1.00 37.19 216 PRO A O 1
ATOM 1569 N N . ASP A 1 217 ? 3.331 15.993 12.310 1.00 38.91 217 ASP A N 1
ATOM 1570 C CA . ASP A 1 217 ? 4.396 16.796 11.713 1.00 38.91 217 ASP A CA 1
ATOM 1571 C C . ASP A 1 217 ? 3.985 18.279 11.797 1.00 38.91 217 ASP A C 1
ATOM 1573 O O . ASP A 1 217 ? 2.968 18.653 11.206 1.00 38.91 217 ASP A O 1
ATOM 1577 N N . PRO A 1 218 ? 4.740 19.145 12.498 1.00 34.69 218 PRO A N 1
ATOM 1578 C CA . PRO A 1 218 ? 4.449 20.577 12.555 1.00 34.69 218 PRO A CA 1
ATOM 1579 C C . PRO A 1 218 ? 4.569 21.272 11.184 1.00 34.69 218 PRO A C 1
ATOM 1581 O O . PRO A 1 218 ? 4.207 22.442 11.062 1.00 34.69 218 PRO A O 1
ATOM 1584 N N . HIS A 1 219 ? 5.057 20.571 10.153 1.00 36.56 219 HIS A N 1
ATOM 1585 C CA . HIS A 1 219 ? 5.124 21.026 8.765 1.00 36.56 219 HIS A CA 1
ATOM 1586 C C . HIS A 1 219 ? 4.094 20.376 7.832 1.00 36.56 219 HIS A C 1
ATOM 1588 O O . HIS A 1 219 ? 4.050 20.731 6.649 1.00 36.56 219 HIS A O 1
ATOM 1594 N N . ALA A 1 220 ? 3.226 19.488 8.331 1.00 39.69 220 ALA A N 1
ATOM 1595 C CA . ALA A 1 220 ? 2.032 19.090 7.598 1.00 39.69 220 ALA A CA 1
ATOM 1596 C C . ALA A 1 220 ? 1.084 20.296 7.571 1.00 39.69 220 ALA A C 1
ATOM 1598 O O . ALA A 1 220 ? 0.353 20.551 8.526 1.00 39.69 220 ALA A O 1
ATOM 1599 N N . GLY A 1 221 ? 1.169 21.092 6.500 1.00 30.34 221 GLY A N 1
ATOM 1600 C CA . GLY A 1 221 ? 0.302 22.247 6.292 1.00 30.34 221 GLY A CA 1
ATOM 1601 C C . GLY A 1 221 ? -1.158 21.883 6.561 1.00 30.34 221 GLY A C 1
ATOM 1602 O O . GLY A 1 221 ? -1.625 20.835 6.117 1.00 30.34 221 GLY A O 1
ATOM 1603 N N . ASP A 1 222 ? -1.840 22.740 7.323 1.00 29.45 222 ASP A N 1
ATOM 1604 C CA . ASP A 1 222 ? -3.253 22.610 7.677 1.00 29.45 222 ASP A CA 1
ATOM 1605 C C . ASP A 1 222 ? -4.082 22.213 6.436 1.00 29.45 222 ASP A C 1
ATOM 1607 O O . ASP A 1 222 ? -4.181 23.002 5.492 1.00 29.45 222 ASP A O 1
ATOM 1611 N N . PRO A 1 223 ? -4.687 21.009 6.392 1.00 37.06 223 PRO A N 1
ATOM 1612 C CA . PRO A 1 223 ? -5.456 20.554 5.236 1.00 37.06 223 PRO A CA 1
ATOM 1613 C C . PRO A 1 223 ? -6.784 21.314 5.051 1.00 37.06 223 PRO A C 1
ATOM 1615 O O . PRO A 1 223 ? -7.585 20.959 4.185 1.00 37.06 223 PRO A O 1
ATOM 1618 N N . ARG A 1 224 ? -7.053 22.369 5.833 1.00 33.88 224 ARG A N 1
ATOM 1619 C CA . ARG A 1 224 ? -8.249 23.217 5.729 1.00 33.88 224 ARG A CA 1
ATOM 1620 C C . ARG A 1 224 ? -8.038 24.482 4.890 1.00 33.88 224 ARG A C 1
ATOM 1622 O O . ARG A 1 224 ? -8.353 25.576 5.342 1.00 33.88 224 ARG A O 1
ATOM 1629 N N . ARG A 1 225 ? -7.570 24.336 3.650 1.00 29.95 225 ARG A N 1
ATOM 1630 C CA . ARG A 1 225 ? -7.958 25.164 2.484 1.00 29.95 225 ARG A CA 1
ATOM 1631 C C . ARG A 1 225 ? -7.072 24.800 1.299 1.00 29.95 225 ARG A C 1
ATOM 1633 O O . ARG A 1 225 ? -5.909 25.181 1.247 1.00 29.95 225 ARG A O 1
ATOM 1640 N N . ILE A 1 226 ? -7.658 24.159 0.299 1.00 30.78 226 ILE A N 1
ATOM 1641 C CA . ILE A 1 226 ? -7.324 24.491 -1.083 1.00 30.78 226 ILE A CA 1
ATOM 1642 C C . ILE A 1 226 ? -8.639 24.961 -1.682 1.00 30.78 226 ILE A C 1
ATOM 1644 O O . ILE A 1 226 ? -9.594 24.198 -1.784 1.00 30.78 226 ILE A O 1
ATOM 1648 N N . ASP A 1 227 ? -8.697 26.258 -1.948 1.00 29.86 227 ASP A N 1
ATOM 1649 C CA . ASP A 1 227 ? -9.775 26.891 -2.690 1.00 29.86 227 ASP A CA 1
ATOM 1650 C C . ASP A 1 227 ? -9.626 26.445 -4.153 1.00 29.86 227 ASP A C 1
ATOM 1652 O O . ASP A 1 227 ? -8.675 26.835 -4.835 1.00 29.86 227 ASP A O 1
ATOM 1656 N N . VAL A 1 228 ? -10.483 25.526 -4.605 1.00 32.88 228 VAL A N 1
ATOM 1657 C CA . VAL A 1 228 ? -10.433 24.939 -5.957 1.00 32.88 228 VAL A CA 1
ATOM 1658 C C . VAL A 1 228 ? -11.257 25.792 -6.927 1.00 32.88 228 VAL A C 1
ATOM 1660 O O . VAL A 1 228 ? -12.065 25.270 -7.677 1.00 32.88 228 VAL A O 1
ATOM 1663 N N . ASP A 1 229 ? -11.032 27.106 -6.911 1.00 31.48 229 ASP A N 1
ATOM 1664 C CA . ASP A 1 229 ? -11.555 28.052 -7.912 1.00 31.48 229 ASP A CA 1
ATOM 1665 C C . ASP A 1 229 ? -10.451 28.952 -8.514 1.00 31.48 229 ASP A C 1
ATOM 1667 O O . ASP A 1 229 ? -10.733 29.934 -9.194 1.00 31.48 229 ASP A O 1
ATOM 1671 N N . ALA A 1 230 ? -9.164 28.615 -8.337 1.00 39.72 230 ALA A N 1
ATOM 1672 C CA . ALA A 1 230 ? -8.050 29.424 -8.864 1.00 39.72 230 ALA A CA 1
ATOM 1673 C C . ALA A 1 230 ? -7.083 28.704 -9.825 1.00 39.72 230 ALA A C 1
ATOM 1675 O O . ALA A 1 230 ? -6.075 29.284 -10.220 1.00 39.72 230 ALA A O 1
ATOM 1676 N N . LEU A 1 231 ? -7.364 27.471 -10.253 1.00 34.66 231 LEU A N 1
ATOM 1677 C CA . LEU A 1 231 ? -6.566 26.788 -11.281 1.00 34.66 231 LEU A CA 1
ATOM 1678 C C . LEU A 1 231 ? -7.455 25.857 -12.110 1.00 34.66 231 LEU A C 1
ATOM 1680 O O . LEU A 1 231 ? -7.464 24.656 -11.882 1.00 34.66 231 LEU A O 1
ATOM 1684 N N . ILE A 1 232 ? -8.229 26.447 -13.027 1.00 31.67 232 ILE A N 1
ATOM 1685 C CA . ILE A 1 232 ? -8.560 25.989 -14.396 1.00 31.67 232 ILE A CA 1
ATOM 1686 C C . ILE A 1 232 ? -9.687 26.900 -14.926 1.00 31.67 232 ILE A C 1
ATOM 1688 O O . ILE A 1 232 ? -10.860 26.670 -14.663 1.00 31.67 232 ILE A O 1
ATOM 1692 N N . ALA A 1 233 ? -9.289 27.961 -15.638 1.00 26.70 233 ALA A N 1
ATOM 1693 C CA . ALA A 1 233 ? -9.952 28.651 -16.763 1.00 26.70 233 ALA A CA 1
ATOM 1694 C C . ALA A 1 233 ? -9.355 30.075 -16.858 1.00 26.70 233 ALA A C 1
ATOM 1696 O O . ALA A 1 233 ? -9.250 30.728 -15.821 1.00 26.70 233 ALA A O 1
ATOM 1697 N N . PRO A 1 234 ? -8.920 30.560 -18.042 1.00 35.47 234 PRO A N 1
ATOM 1698 C CA . PRO A 1 234 ? -9.537 30.292 -19.340 1.00 35.47 234 PRO A CA 1
ATOM 1699 C C . PRO A 1 234 ? -8.562 29.766 -20.413 1.00 35.47 234 PRO A C 1
ATOM 1701 O O . PRO A 1 234 ? -7.589 30.417 -20.781 1.00 35.47 234 PRO A O 1
ATOM 1704 N N . LEU A 1 235 ? -8.897 28.611 -20.995 1.00 33.47 235 LEU A N 1
ATOM 1705 C CA . LEU A 1 235 ? -8.512 28.245 -22.369 1.00 33.47 235 LEU A CA 1
ATOM 1706 C C . LEU A 1 235 ? -9.761 28.010 -23.238 1.00 33.47 235 LEU A C 1
ATOM 1708 O O . LEU A 1 235 ? -9.756 27.219 -24.174 1.00 33.47 235 LEU A O 1
ATOM 1712 N N . LEU A 1 236 ? -10.847 28.714 -22.913 1.00 41.94 236 LEU A N 1
ATOM 1713 C CA . LEU A 1 236 ? -12.060 28.775 -23.721 1.00 41.94 236 LEU A CA 1
ATOM 1714 C C . LEU A 1 236 ? -12.567 30.214 -23.787 1.00 41.94 236 LEU A C 1
ATOM 1716 O O . LEU A 1 236 ? -13.653 30.490 -23.309 1.00 41.94 236 LEU A O 1
ATOM 1720 N N . GLU A 1 237 ? -11.778 31.109 -24.379 1.00 38.19 237 GLU A N 1
ATOM 1721 C CA . GLU A 1 237 ? -12.287 32.242 -25.163 1.00 38.19 237 GLU A CA 1
ATOM 1722 C C . GLU A 1 237 ? -11.257 32.542 -26.257 1.00 38.19 237 GLU A C 1
ATOM 1724 O O . GLU A 1 237 ? -10.121 32.924 -25.979 1.00 38.19 237 GLU A O 1
ATOM 1729 N N . GLY A 1 238 ? -11.634 32.292 -27.508 1.00 36.09 238 GLY A N 1
ATOM 1730 C CA . GLY A 1 238 ? -10.767 32.474 -28.666 1.00 36.09 238 GLY A CA 1
ATOM 1731 C C . GLY A 1 238 ? -11.266 31.666 -29.852 1.00 36.09 238 GLY A C 1
ATOM 1732 O O . GLY A 1 238 ? -10.760 30.578 -30.106 1.00 36.09 238 GLY A O 1
ATOM 1733 N N . SER A 1 239 ? -12.310 32.203 -30.483 1.00 42.59 239 SER A N 1
ATOM 1734 C CA . SER A 1 239 ? -12.900 31.814 -31.769 1.00 42.59 239 SER A CA 1
ATOM 1735 C C . SER A 1 239 ? -11.885 31.512 -32.869 1.00 42.59 239 SER A C 1
ATOM 1737 O O . SER A 1 239 ? -10.836 32.194 -32.905 1.00 42.59 239 SER A O 1
#

Sequence (239 aa):
GLLGLLDGPLSPKGHQPTPPGHAGGIVYSQVSGVQRGARWLARLTDPGSDALSVGSVPVGWPVSALVGGTMATGQVQTAPLVAFYPGTAWAAHGNYGVEYHLTLPLLNDTPEPVTLQLALESPQEREPPGGVVSLAAASPNAPVRFRGPVAVQGLDGSPGERVFHLVQRRGQPGPLLGAITLAPGEDRTVVVRLVYPADATPPQVLSLLSAHTLAPDPHAGDPRRIDVDALIAPLLEGS

Foldseek 3Di:
DVVVVVPDDDDPFFDQFDDPPDPDDGDAGAWFAAFDAQEDEEEDDDVPDNANEPVVPFDKAKDQADPQARLPPNDHDWTAGPTGDPRHGRTRRLSANHKYKYKHWYWHQDQAKFKKWKFKAAAARHRDVVSDGQADDDDPPADWAAFFKKWKAFAPPDNDIDIDGDTHGYRHTGATPHMHIAHHGDITMMIIITRRHPPHHDIMMITMHGPVPDDHDPPPPDPPDDPPPPPDDDPPDDD

Nearest PDB structures (foldseek):
  2y6l-assembly1_A  TM=3.571E-01  e=3.921E-02  Rhodothermus marinus
  1k45-assembly1_A  TM=3.797E-01  e=7.838E-02  Rhodothermus marinus
  5dpn-assembly1_A  TM=3.399E-01  e=3.718E-02  Rhodothermus marinus
  5ykv-assembly1_A  TM=4.256E-01  e=2.669E-01  Macrobrachium rosenbergii nodavirus
  2qjv-assembly1_A  TM=2.453E-01  e=8.983E+00  Salmonella enterica subsp. enterica serovar Typhimurium str. LT2

Radius of gyration: 20.34 Å; Cα contacts (8 Å, |Δi|>4): 510; chains: 1; bounding box: 43×49×64 Å

Solvent-accessible surface area (backbone atoms only — not comparable to full-atom values): 14047 Å² total; per-residue (Å²): 121,87,65,69,75,76,75,56,83,76,74,82,82,63,56,74,40,55,61,89,91,63,85,79,85,81,44,86,30,56,70,49,63,44,58,56,79,56,67,45,81,45,76,55,47,41,93,97,47,92,36,22,50,56,84,62,52,66,43,72,44,70,45,36,17,38,90,90,34,30,60,70,66,80,46,64,44,52,35,54,52,80,45,66,52,90,74,35,32,88,37,28,71,51,33,58,64,26,32,40,40,39,35,36,38,34,30,27,87,46,93,53,71,46,52,33,32,37,30,56,26,24,36,48,83,53,66,22,75,92,57,50,75,48,64,42,81,79,48,95,84,39,57,72,24,41,58,43,59,40,35,39,29,56,40,63,100,39,99,52,75,45,78,43,80,46,79,38,27,57,10,20,74,39,66,76,78,42,45,40,72,33,50,52,69,34,71,50,62,32,38,41,35,34,52,36,40,82,79,42,49,62,40,30,31,46,33,41,33,46,56,90,74,57,80,79,61,94,78,64,69,77,88,88,70,77,78,90,84,79,85,89,81,85,92,80,83,82,132

pLDDT: mean 80.3, std 19.28, range [26.7, 98.31]

Mean predicted aligned error: 10.06 Å

Secondary structure (DSSP, 8-state):
-GGGGTSSPPPPP-SPPPPTT-SS--------EEES-SEEEEE---TT-SSEEGGG-SEEEEES-BTTB-TTTT----EEEEEE-TTS-SEETT-TTPEEEEEEEEE--SSS-EEEEEEEE---SSPPGGG--------TTSPEEEEEEEEEES-TT-SS-EEEEEEEETTPPPPEEEEEEE-TT-EEEEEEEEEPPTT--S-EEEEEEETTS-PPPTTS--SS---TTSSS--S----